Protein AF-A0A183KKN5-F1 (afdb_monomer_lite)

Radius of gyration: 19.49 Å; chains: 1; bounding box: 55×38×48 Å

pLDDT: mean 92.78, std 8.03, range [53.88, 98.62]

Structure (mmCIF, N/CA/C/O backbone):
data_AF-A0A183KKN5-F1
#
_entry.id   AF-A0A183KKN5-F1
#
loop_
_atom_site.group_PDB
_atom_site.id
_atom_site.type_symbol
_atom_site.label_atom_id
_atom_site.label_alt_id
_atom_site.label_comp_id
_atom_site.label_asym_id
_atom_site.label_entity_id
_atom_site.label_seq_id
_atom_site.pdbx_PDB_ins_code
_atom_site.Cartn_x
_atom_site.Cartn_y
_atom_site.Cartn_z
_atom_site.occupancy
_atom_site.B_iso_or_equiv
_atom_site.auth_seq_id
_atom_site.auth_comp_id
_atom_site.auth_asym_id
_atom_site.auth_atom_id
_atom_site.pdbx_PDB_model_num
ATOM 1 N N . MET A 1 1 ? -25.581 16.546 18.826 1.00 53.88 1 MET A N 1
ATOM 2 C CA . MET A 1 1 ? -24.494 15.569 18.576 1.00 53.88 1 MET A CA 1
ATOM 3 C C . MET A 1 1 ? -24.701 14.228 19.290 1.00 53.88 1 MET A C 1
ATOM 5 O O . MET A 1 1 ? -24.739 13.221 18.599 1.00 53.88 1 MET A O 1
ATOM 9 N N . ALA A 1 2 ? -24.937 14.172 20.611 1.00 63.44 2 ALA A N 1
ATOM 10 C CA . ALA A 1 2 ? -25.061 12.898 21.351 1.00 63.44 2 ALA A CA 1
ATOM 11 C C . ALA A 1 2 ? -26.149 11.918 20.838 1.00 63.44 2 ALA A C 1
ATOM 13 O O . ALA A 1 2 ? -25.914 10.713 20.786 1.00 63.44 2 ALA A O 1
ATOM 14 N N . LYS A 1 3 ? -27.318 12.414 20.394 1.00 65.69 3 LYS A N 1
ATOM 15 C CA . LYS A 1 3 ? -28.396 11.559 19.849 1.00 65.69 3 LYS A CA 1
ATOM 16 C C . LYS A 1 3 ? -28.023 10.868 18.530 1.00 65.69 3 LYS A C 1
ATOM 18 O O . LYS A 1 3 ? -28.396 9.718 18.340 1.00 65.69 3 LYS A O 1
ATOM 23 N N . VAL A 1 4 ? -27.269 11.547 17.660 1.00 72.38 4 VAL A N 1
ATOM 24 C CA . VAL A 1 4 ? -26.838 11.008 16.356 1.00 72.38 4 VAL A CA 1
ATOM 25 C C . VAL A 1 4 ? -25.755 9.946 16.546 1.00 72.38 4 VAL A C 1
ATOM 27 O O . VAL A 1 4 ? -25.843 8.866 15.975 1.00 72.38 4 VAL A O 1
ATOM 30 N N . ALA A 1 5 ? -24.774 10.203 17.417 1.00 77.31 5 ALA A N 1
ATOM 31 C CA . ALA A 1 5 ? -23.752 9.208 17.743 1.00 77.31 5 ALA A CA 1
ATOM 32 C C . ALA A 1 5 ? -24.379 7.937 18.346 1.00 77.31 5 ALA A C 1
ATOM 34 O O . ALA A 1 5 ? -24.074 6.826 17.921 1.00 77.31 5 ALA A O 1
ATOM 35 N N . SER A 1 6 ? -25.326 8.094 19.278 1.00 80.62 6 SER A N 1
ATOM 36 C CA . SER A 1 6 ? -26.040 6.963 19.879 1.00 80.62 6 SER A CA 1
ATOM 37 C C . SER A 1 6 ? -26.880 6.178 18.865 1.00 80.62 6 SER A C 1
ATOM 39 O O . SER A 1 6 ? -26.897 4.948 18.919 1.00 80.62 6 SER A O 1
ATOM 41 N N . SER A 1 7 ? -27.545 6.852 17.918 1.00 86.94 7 SER A N 1
ATOM 42 C CA . SER A 1 7 ? -28.317 6.158 16.884 1.00 86.94 7 SER A CA 1
ATOM 43 C C . SER A 1 7 ? -27.420 5.372 15.934 1.00 86.94 7 SER A C 1
ATOM 45 O O . SER A 1 7 ? -27.723 4.214 15.669 1.00 86.94 7 SER A O 1
ATOM 47 N N . VAL A 1 8 ? -26.303 5.957 15.483 1.00 89.62 8 VAL A N 1
ATOM 48 C CA . VAL A 1 8 ? -25.330 5.288 14.600 1.00 89.62 8 VAL A CA 1
ATOM 49 C C . VAL A 1 8 ? -24.747 4.049 15.278 1.00 89.62 8 VAL A C 1
ATOM 51 O O . VAL A 1 8 ? -24.756 2.970 14.697 1.00 89.62 8 VAL A O 1
ATOM 54 N N . LEU A 1 9 ? -24.332 4.164 16.543 1.00 88.69 9 LEU A N 1
ATOM 55 C CA . LEU A 1 9 ? -23.805 3.035 17.320 1.00 88.69 9 LEU A CA 1
ATOM 56 C C . LEU A 1 9 ? -24.805 1.880 17.472 1.00 88.69 9 LEU A C 1
ATOM 58 O O . LEU A 1 9 ? -24.403 0.720 17.583 1.00 88.69 9 LEU A O 1
ATOM 62 N N . ARG A 1 10 ? -26.105 2.192 17.494 1.00 87.69 10 ARG A N 1
ATOM 63 C CA . ARG A 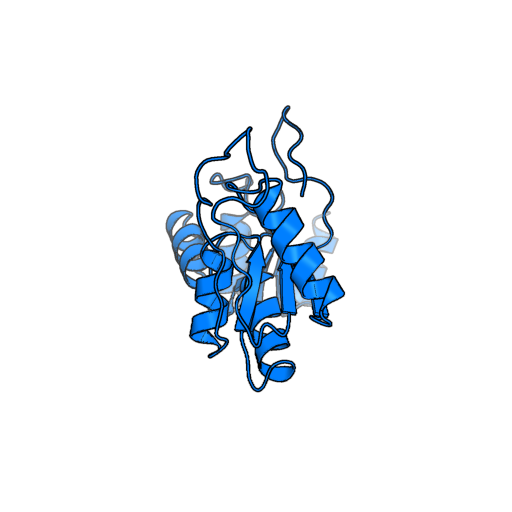1 10 ? -27.166 1.192 17.625 1.00 87.69 10 ARG A CA 1
ATOM 64 C C . ARG A 1 10 ? -27.468 0.482 16.309 1.00 87.69 10 ARG A C 1
ATOM 66 O O . ARG A 1 10 ? -27.696 -0.719 16.342 1.00 87.69 10 ARG A O 1
ATOM 73 N N . ILE A 1 11 ? -27.512 1.211 15.193 1.00 94.44 11 ILE A N 1
ATOM 74 C CA . ILE A 1 11 ? -27.959 0.668 13.897 1.00 94.44 11 ILE A CA 1
ATOM 75 C C . ILE A 1 11 ? -26.821 0.102 13.043 1.00 94.44 11 ILE A C 1
ATOM 77 O O . ILE A 1 11 ? -27.082 -0.720 12.173 1.00 94.44 11 ILE A O 1
ATOM 81 N N . CYS A 1 12 ? -25.578 0.537 13.266 1.00 95.75 12 CYS A N 1
ATOM 82 C CA . CYS A 1 12 ? -24.427 0.064 12.506 1.00 95.75 12 CYS A CA 1
ATOM 83 C C . CYS A 1 12 ? -23.707 -1.047 13.267 1.00 95.75 12 CYS A C 1
ATOM 85 O O . CYS A 1 12 ? -23.334 -0.874 14.430 1.00 95.75 12 CYS A O 1
ATOM 87 N N . ASP A 1 13 ? -23.458 -2.168 12.597 1.00 96.62 13 ASP A N 1
ATOM 88 C CA . ASP A 1 13 ? -22.655 -3.271 13.140 1.00 96.62 13 ASP A CA 1
ATOM 89 C C . ASP A 1 13 ? -21.197 -3.232 12.692 1.00 96.62 13 ASP A C 1
ATOM 91 O O . ASP A 1 13 ? -20.341 -3.846 13.327 1.00 96.62 13 ASP A O 1
ATOM 95 N N . THR A 1 14 ? -20.911 -2.473 11.636 1.00 97.69 14 THR A N 1
ATOM 96 C CA . THR A 1 14 ? -19.595 -2.394 11.009 1.00 97.69 14 THR A CA 1
ATOM 97 C C . THR A 1 14 ? -19.179 -0.937 10.856 1.00 97.69 14 THR A C 1
ATOM 99 O O . THR A 1 14 ? -19.961 -0.111 10.387 1.00 97.69 14 THR A O 1
ATOM 102 N N . PHE A 1 15 ? -17.947 -0.636 11.257 1.00 97.50 15 PHE A N 1
ATOM 103 C CA . PHE A 1 15 ? -17.343 0.688 11.218 1.00 97.50 15 PHE A CA 1
ATOM 104 C C . PHE A 1 15 ? -16.049 0.630 10.417 1.00 97.50 15 PHE A C 1
ATOM 106 O O . PHE A 1 15 ? -15.157 -0.162 10.721 1.00 97.50 15 PHE A O 1
ATOM 113 N N . LEU A 1 16 ? -15.976 1.461 9.383 1.00 97.75 16 LEU A N 1
ATOM 114 C CA . LEU A 1 16 ? -14.823 1.600 8.506 1.00 97.75 16 LEU A CA 1
ATOM 115 C C . LEU A 1 16 ? -14.249 2.986 8.772 1.00 97.75 16 LEU A C 1
ATOM 117 O O . LEU A 1 16 ? -14.923 3.987 8.530 1.00 97.75 16 LEU A O 1
ATOM 121 N N . PHE A 1 17 ? -13.041 3.035 9.315 1.00 97.62 17 PHE A N 1
ATOM 122 C CA . PHE A 1 17 ? -12.361 4.281 9.623 1.00 97.62 17 PHE A CA 1
ATOM 123 C C . PHE A 1 17 ? -11.243 4.513 8.626 1.00 97.62 17 PHE A C 1
ATOM 125 O O . PHE A 1 17 ? -10.405 3.636 8.429 1.00 97.62 17 PHE A O 1
ATOM 132 N N . ASP A 1 18 ? -11.211 5.711 8.056 1.00 96.38 18 ASP A N 1
ATOM 133 C CA . ASP A 1 18 ? -9.972 6.247 7.507 1.00 96.38 18 ASP A CA 1
ATOM 134 C C . ASP A 1 18 ? -8.900 6.348 8.613 1.00 96.38 18 ASP A C 1
ATOM 136 O O . ASP A 1 18 ? -9.202 6.278 9.807 1.00 96.38 18 ASP A O 1
ATOM 140 N N . CYS A 1 19 ? -7.638 6.464 8.223 1.00 95.50 19 CYS A N 1
ATOM 141 C CA . CYS A 1 19 ? -6.486 6.379 9.103 1.00 95.50 19 CYS A CA 1
ATOM 142 C C . CYS A 1 19 ? -5.830 7.736 9.376 1.00 95.50 19 CYS A C 1
ATOM 144 O O . CYS A 1 19 ? -5.915 8.254 10.495 1.00 95.50 19 CYS A O 1
ATOM 146 N N . ASP A 1 20 ? -5.122 8.276 8.384 1.00 91.50 20 ASP A N 1
ATOM 147 C CA . ASP A 1 20 ? -4.318 9.488 8.523 1.00 91.50 20 ASP A CA 1
ATOM 148 C C . ASP A 1 20 ? -5.243 10.713 8.593 1.00 91.50 20 ASP A C 1
ATOM 150 O O . ASP A 1 20 ? -5.982 10.999 7.665 1.00 91.50 20 ASP A O 1
ATOM 154 N N . GLY A 1 21 ? -5.223 11.438 9.712 1.00 90.44 21 GLY A N 1
ATOM 155 C CA . GLY A 1 21 ? -6.154 12.541 9.973 1.00 90.44 21 GLY A CA 1
ATOM 156 C C . GLY A 1 21 ? -7.453 12.132 10.677 1.00 90.44 21 GLY A C 1
ATOM 157 O O . GLY A 1 21 ? -8.199 13.014 11.106 1.00 90.44 21 GLY A O 1
ATOM 158 N N . VAL A 1 22 ? -7.694 10.829 10.890 1.00 94.81 22 VAL A N 1
ATOM 159 C CA . VAL A 1 22 ? -8.888 10.312 11.594 1.00 94.81 22 VAL A CA 1
ATOM 160 C C . VAL A 1 22 ? -8.540 9.493 12.839 1.00 94.81 22 VAL A C 1
ATOM 162 O O . VAL A 1 22 ? -9.002 9.815 13.934 1.00 94.81 22 VAL A O 1
ATOM 165 N N . ILE A 1 23 ? -7.693 8.469 12.713 1.00 96.69 23 ILE A N 1
ATOM 166 C CA . ILE A 1 23 ? -7.226 7.663 13.855 1.00 96.69 23 ILE A CA 1
ATOM 167 C C . ILE A 1 23 ? -5.891 8.184 14.380 1.00 96.69 23 ILE A C 1
ATOM 169 O O . ILE A 1 23 ? -5.669 8.212 15.594 1.00 96.69 23 ILE A O 1
ATOM 173 N N . TRP A 1 24 ? -4.998 8.618 13.491 1.00 94.12 24 TRP A N 1
ATOM 174 C CA . TRP A 1 24 ? -3.685 9.138 13.862 1.00 94.12 24 TRP A CA 1
ATOM 175 C C . TRP A 1 24 ? -3.216 10.244 12.925 1.00 94.12 24 TRP A C 1
ATOM 177 O O . TRP A 1 24 ? -3.619 10.324 11.772 1.00 94.12 24 TRP A O 1
ATOM 187 N N . ASN A 1 25 ? -2.265 11.033 13.411 1.00 90.81 25 ASN A N 1
ATOM 188 C CA . ASN A 1 25 ? -1.391 11.861 12.595 1.00 90.81 25 ASN A CA 1
ATOM 189 C C . ASN A 1 25 ? 0.026 11.302 12.714 1.00 90.81 25 ASN A C 1
ATOM 191 O O . ASN A 1 25 ? 0.643 11.357 13.781 1.00 90.81 25 ASN A O 1
ATOM 195 N N . SER A 1 26 ? 0.547 10.724 11.629 1.00 86.81 26 SER A N 1
ATOM 196 C CA . SER A 1 26 ? 1.820 9.992 11.641 1.00 86.81 26 SER A CA 1
ATOM 197 C C . SER A 1 26 ? 1.841 8.867 12.693 1.00 86.81 26 SER A C 1
ATOM 199 O O . SER A 1 26 ? 1.205 7.833 12.486 1.00 86.81 26 SER A O 1
ATOM 201 N N . ASN A 1 27 ? 2.556 9.042 13.809 1.00 88.56 27 ASN A N 1
ATOM 202 C CA . ASN A 1 27 ? 2.681 8.056 14.892 1.00 88.56 27 ASN A CA 1
ATOM 203 C C . ASN A 1 27 ? 2.001 8.516 16.193 1.00 88.56 27 ASN A C 1
ATOM 205 O O . ASN A 1 27 ? 2.300 7.990 17.259 1.00 88.56 27 ASN A O 1
ATOM 209 N N . VAL A 1 28 ? 1.114 9.510 16.122 1.00 93.06 28 VAL A N 1
ATOM 210 C CA . VAL A 1 28 ? 0.392 10.041 17.282 1.00 93.06 28 VAL A CA 1
ATOM 211 C C . VAL A 1 28 ? -1.098 9.824 17.073 1.00 93.06 28 VAL A C 1
ATOM 213 O O . VAL A 1 28 ? -1.644 10.231 16.050 1.00 93.06 28 VAL A O 1
ATOM 216 N N . LEU A 1 29 ? -1.758 9.179 18.033 1.00 96.69 29 LEU A N 1
ATOM 217 C CA . LEU A 1 29 ? -3.204 8.985 17.988 1.00 96.69 29 LEU A CA 1
ATOM 218 C C . LEU A 1 29 ? -3.945 10.317 18.080 1.00 96.69 29 LEU A C 1
ATOM 220 O O . LEU A 1 29 ? -3.581 11.203 18.855 1.00 96.69 29 LEU A O 1
ATOM 224 N N . ILE A 1 30 ? -5.034 10.421 17.329 1.00 95.94 30 ILE A N 1
ATOM 225 C CA . ILE A 1 30 ? -5.985 11.515 17.482 1.00 95.94 30 ILE A CA 1
ATOM 226 C C . ILE A 1 30 ? -6.719 11.346 18.821 1.00 95.94 30 ILE A C 1
ATOM 228 O O . ILE A 1 30 ? -7.047 10.215 19.205 1.00 95.94 30 ILE A O 1
ATOM 232 N N . PRO A 1 31 ? -6.983 12.442 19.562 1.00 96.75 31 PRO A N 1
ATOM 233 C CA . PRO A 1 31 ? -7.672 12.365 20.842 1.00 96.75 31 PRO A CA 1
ATOM 234 C C . PRO A 1 31 ? -8.969 11.555 20.754 1.00 96.75 31 PRO A C 1
ATOM 236 O O . PRO A 1 31 ? -9.788 11.757 19.864 1.00 96.75 31 PRO A O 1
ATOM 239 N N . SER A 1 32 ? -9.175 10.656 21.715 1.00 95.06 32 SER A N 1
ATOM 240 C CA . SER A 1 32 ? -10.328 9.741 21.799 1.00 95.06 32 SER A CA 1
ATOM 241 C C . SER A 1 32 ? -10.402 8.621 20.751 1.00 95.06 32 SER A C 1
ATOM 243 O O . SER A 1 32 ? -11.248 7.743 20.916 1.00 95.06 32 SER A O 1
ATOM 245 N N . ALA A 1 33 ? -9.526 8.570 19.738 1.00 96.62 33 ALA A N 1
ATOM 246 C CA . ALA A 1 33 ? -9.551 7.504 18.729 1.00 96.62 33 ALA A CA 1
ATOM 247 C C . ALA A 1 33 ? -9.387 6.117 19.370 1.00 96.62 33 ALA A C 1
ATOM 249 O O . ALA A 1 33 ? -10.187 5.216 19.128 1.00 96.62 33 ALA A O 1
ATOM 250 N N . GLN A 1 34 ? -8.416 5.968 20.276 1.00 97.19 34 GLN A N 1
ATOM 251 C CA . GLN A 1 34 ? -8.220 4.721 21.018 1.00 97.19 34 GLN A CA 1
ATOM 252 C C . GLN A 1 34 ? -9.458 4.339 21.836 1.00 97.19 34 GLN A C 1
ATOM 254 O O . GLN A 1 34 ? -9.952 3.222 21.707 1.00 97.19 34 GLN A O 1
ATOM 259 N N . ALA A 1 35 ? -10.001 5.268 22.629 1.00 96.75 35 ALA A N 1
ATOM 260 C CA . ALA A 1 35 ? -11.179 5.009 23.456 1.00 96.75 35 ALA A CA 1
ATOM 261 C C . ALA A 1 35 ? -12.395 4.575 22.617 1.00 96.75 35 ALA A C 1
ATOM 263 O O . ALA A 1 35 ? -13.114 3.659 23.010 1.00 96.75 35 ALA A O 1
ATOM 264 N N . LEU A 1 36 ? -12.598 5.185 21.444 1.00 95.81 36 LEU A N 1
ATOM 265 C CA . LEU A 1 36 ? -13.665 4.808 20.518 1.00 95.81 36 LEU A CA 1
ATOM 266 C C . LEU A 1 36 ? -13.472 3.389 19.967 1.00 95.81 36 LEU A C 1
ATOM 268 O O . LEU A 1 36 ? -14.417 2.603 19.965 1.00 95.81 36 LEU A O 1
ATOM 272 N N . ILE A 1 37 ? -12.262 3.050 19.518 1.00 97.62 37 ILE A N 1
ATOM 273 C CA . ILE A 1 37 ? -11.964 1.725 18.959 1.00 97.62 37 ILE A CA 1
ATOM 274 C C . ILE A 1 37 ? -12.185 0.629 20.011 1.00 97.62 37 ILE A C 1
ATOM 276 O O . ILE A 1 37 ? -12.867 -0.356 19.728 1.00 97.62 37 ILE A O 1
ATOM 280 N N . HIS A 1 38 ? -11.695 0.828 21.240 1.00 97.69 38 HIS A N 1
ATOM 281 C CA . HIS A 1 38 ? -11.952 -0.088 22.360 1.00 97.69 38 HIS A CA 1
ATOM 282 C C . HIS A 1 38 ? -13.452 -0.222 22.649 1.00 97.69 38 HIS A C 1
ATOM 284 O O . HIS A 1 38 ? -13.982 -1.330 22.676 1.00 97.69 38 HIS A O 1
ATOM 290 N N . TYR A 1 39 ? -14.171 0.900 22.742 1.00 96.06 39 TYR A N 1
ATOM 291 C CA . TYR A 1 39 ? -15.616 0.913 22.985 1.00 96.06 39 TYR A CA 1
ATOM 292 C C . TYR A 1 39 ? -16.422 0.115 21.944 1.00 96.06 39 TYR A C 1
ATOM 294 O O . TYR A 1 39 ? -17.432 -0.514 22.288 1.00 96.06 39 TYR A O 1
ATOM 302 N N . LEU A 1 40 ? -16.014 0.169 20.671 1.00 96.81 40 LEU A N 1
ATOM 303 C CA . LEU A 1 40 ? -16.643 -0.571 19.577 1.00 96.81 40 LEU A CA 1
ATOM 304 C C . LEU A 1 40 ? -16.355 -2.073 19.674 1.00 96.81 40 LEU A C 1
ATOM 306 O O . LEU A 1 40 ? -17.284 -2.875 19.537 1.00 96.81 40 LEU A O 1
ATOM 310 N N . PHE A 1 41 ? -15.112 -2.456 19.973 1.00 96.38 41 PHE A N 1
ATOM 311 C CA . PHE A 1 41 ? -14.753 -3.859 20.183 1.00 96.38 41 PHE A CA 1
ATOM 312 C C . PHE A 1 41 ? -15.465 -4.475 21.392 1.00 96.38 41 PHE A C 1
ATOM 314 O O . PHE A 1 41 ? -16.008 -5.574 21.266 1.00 96.38 41 PHE A O 1
ATOM 321 N N . ASP A 1 42 ? -15.578 -3.755 22.512 1.00 96.38 42 ASP A N 1
ATOM 322 C CA . ASP A 1 42 ? -16.313 -4.208 23.707 1.00 96.38 42 ASP A CA 1
ATOM 323 C C . ASP A 1 42 ? -17.792 -4.496 23.408 1.00 96.38 42 ASP A C 1
ATOM 325 O O . ASP A 1 42 ? -18.422 -5.370 24.008 1.00 96.38 42 ASP A O 1
ATOM 329 N N . ARG A 1 43 ? -18.359 -3.780 22.431 1.00 95.06 43 ARG A N 1
ATOM 330 C CA . ARG A 1 43 ? -19.728 -3.980 21.932 1.00 95.06 43 ARG A CA 1
ATOM 331 C C . ARG A 1 43 ? -19.828 -4.987 20.798 1.00 95.06 43 ARG A C 1
ATOM 333 O O . ARG A 1 43 ? -20.896 -5.103 20.199 1.00 95.06 43 ARG A O 1
ATOM 340 N N . LYS A 1 44 ? -18.749 -5.721 20.518 1.00 95.62 44 LYS A N 1
ATOM 341 C CA . LYS A 1 44 ? -18.671 -6.738 19.463 1.00 95.62 44 LYS A CA 1
ATOM 342 C C . LYS A 1 44 ? -19.018 -6.175 18.081 1.00 95.62 44 LYS A C 1
ATOM 344 O O . LYS A 1 44 ? -19.583 -6.881 17.250 1.00 95.62 44 LYS A O 1
ATOM 349 N N . LYS A 1 45 ? -18.704 -4.898 17.843 1.00 97.06 45 LYS A N 1
ATOM 350 C CA . LYS A 1 45 ? -18.824 -4.282 16.519 1.00 97.06 45 LYS A CA 1
ATOM 351 C C . LYS A 1 45 ? -17.645 -4.710 15.648 1.00 97.06 45 LYS A C 1
ATOM 353 O O . LYS A 1 45 ? -16.541 -4.934 16.144 1.00 97.06 45 LYS A O 1
ATOM 358 N N . ASN A 1 46 ? -17.876 -4.803 14.343 1.00 97.75 46 ASN A N 1
ATOM 359 C CA . ASN A 1 46 ? -16.814 -5.020 13.371 1.00 97.75 46 ASN A CA 1
ATOM 360 C C . ASN A 1 46 ? -16.124 -3.685 13.094 1.00 97.75 46 ASN A C 1
ATOM 362 O O . ASN A 1 46 ? -16.786 -2.697 12.778 1.00 97.75 46 ASN A O 1
ATOM 366 N N . VAL A 1 47 ? -14.801 -3.650 13.208 1.00 98.19 47 VAL A N 1
ATOM 367 C CA . VAL A 1 47 ? -14.009 -2.430 13.028 1.00 98.19 47 VAL A CA 1
ATOM 368 C C . VAL A 1 47 ? -12.925 -2.692 11.997 1.00 98.19 47 VAL A C 1
ATOM 370 O O . VAL A 1 47 ? -12.168 -3.656 12.131 1.00 98.19 47 VAL A O 1
ATOM 373 N N . PHE A 1 48 ? -12.849 -1.826 10.992 1.00 98.44 48 PHE A N 1
ATOM 374 C CA . PHE A 1 48 ? -11.835 -1.852 9.948 1.00 98.44 48 PHE A CA 1
ATOM 375 C C . PHE A 1 48 ? -11.139 -0.498 9.864 1.00 98.44 48 PHE A C 1
ATOM 377 O O . PHE A 1 48 ? -11.792 0.544 9.920 1.00 98.44 48 PHE A O 1
ATOM 384 N N . LEU A 1 49 ? -9.821 -0.528 9.721 1.00 98.44 49 LEU A N 1
ATOM 385 C CA . LEU A 1 49 ? -8.978 0.622 9.443 1.00 98.44 49 LEU A CA 1
ATOM 386 C C . LEU A 1 49 ? -8.585 0.564 7.969 1.00 98.44 49 LEU A C 1
ATOM 388 O O . LEU A 1 49 ? -7.954 -0.400 7.527 1.00 98.44 49 LEU A O 1
ATOM 392 N N . ILE A 1 50 ? -8.999 1.577 7.221 1.00 97.94 50 ILE A N 1
ATOM 393 C CA . ILE A 1 50 ? -8.829 1.683 5.778 1.00 97.94 50 ILE A CA 1
ATOM 394 C C . ILE A 1 50 ? -7.863 2.822 5.489 1.00 97.94 50 ILE A C 1
ATOM 396 O O . ILE A 1 50 ? -7.974 3.892 6.082 1.00 97.94 50 ILE A O 1
ATOM 400 N N . THR A 1 51 ? -6.887 2.596 4.614 1.00 95.88 51 THR A N 1
ATOM 401 C CA . THR A 1 51 ? -5.884 3.613 4.284 1.00 95.88 51 THR A CA 1
ATOM 402 C C . THR A 1 51 ? -5.446 3.543 2.831 1.00 95.88 51 THR A C 1
ATOM 404 O O . THR A 1 51 ? -5.146 2.465 2.307 1.00 95.88 51 THR A O 1
ATOM 407 N N . ASN A 1 52 ? -5.346 4.721 2.212 1.00 95.00 52 ASN A N 1
ATOM 408 C CA . ASN A 1 52 ? -4.783 4.900 0.876 1.00 95.00 52 ASN A CA 1
ATOM 409 C C . ASN A 1 52 ? -3.253 4.814 0.846 1.00 95.00 52 ASN A C 1
ATOM 411 O O . ASN A 1 52 ? -2.651 4.687 -0.220 1.00 95.00 52 ASN A O 1
ATOM 415 N N . ASN A 1 53 ? -2.608 4.823 2.010 1.00 92.69 53 ASN A N 1
ATOM 416 C CA . ASN A 1 53 ? -1.164 4.790 2.119 1.00 92.69 53 ASN A CA 1
ATOM 417 C C . ASN A 1 53 ? -0.633 3.365 1.884 1.00 92.69 53 ASN A C 1
ATOM 419 O O . ASN A 1 53 ? -0.815 2.455 2.692 1.00 92.69 53 ASN A O 1
ATOM 423 N N . SER A 1 54 ? 0.060 3.178 0.762 1.00 95.25 54 SER A N 1
ATOM 424 C CA . SER A 1 54 ? 0.609 1.885 0.346 1.00 95.25 54 SER A CA 1
ATOM 425 C C . SER A 1 54 ? 2.030 1.624 0.855 1.00 95.25 54 SER A C 1
ATOM 427 O O . SER A 1 54 ? 2.668 0.666 0.424 1.00 95.25 54 SER A O 1
ATOM 429 N N . ARG A 1 55 ? 2.566 2.471 1.746 1.00 95.12 55 ARG A N 1
ATOM 430 C CA . ARG A 1 55 ? 3.970 2.369 2.176 1.00 95.12 55 ARG A CA 1
ATOM 431 C C . ARG A 1 55 ? 4.251 1.152 3.048 1.00 95.12 55 ARG A C 1
ATOM 433 O O . ARG A 1 55 ? 5.374 0.661 3.062 1.00 95.12 55 ARG A O 1
ATOM 440 N N . ARG A 1 56 ? 3.242 0.700 3.792 1.00 97.06 56 ARG A N 1
ATOM 441 C CA . ARG A 1 56 ? 3.327 -0.405 4.750 1.00 97.06 56 ARG A CA 1
ATOM 442 C C . ARG A 1 56 ? 2.435 -1.563 4.315 1.00 97.06 56 ARG A C 1
ATOM 444 O O . ARG A 1 56 ? 1.336 -1.360 3.800 1.00 97.06 56 ARG A O 1
ATOM 451 N N . SER A 1 57 ? 2.909 -2.767 4.585 1.00 98.31 57 SER A N 1
ATOM 452 C CA . SER A 1 57 ? 2.122 -3.997 4.560 1.00 98.31 57 SER A CA 1
ATOM 453 C C . SER A 1 57 ? 1.064 -4.006 5.671 1.00 98.31 57 SER A C 1
ATOM 455 O O . SER A 1 57 ? 1.133 -3.257 6.651 1.00 98.31 57 SER A O 1
ATOM 457 N N . VAL A 1 58 ? 0.092 -4.904 5.551 1.00 98.44 58 VAL A N 1
ATOM 458 C CA . VAL A 1 58 ? -0.918 -5.218 6.565 1.00 98.44 58 VAL A CA 1
ATOM 459 C C . VAL A 1 58 ? -0.249 -5.553 7.896 1.00 98.44 58 VAL A C 1
ATOM 461 O O . VAL A 1 58 ? -0.632 -5.003 8.928 1.00 98.44 58 VAL A O 1
ATOM 464 N N . LYS A 1 59 ? 0.798 -6.386 7.884 1.00 98.38 59 LYS A N 1
ATOM 465 C CA . LYS A 1 59 ? 1.546 -6.773 9.093 1.00 98.38 59 LYS A CA 1
ATOM 466 C C . LYS A 1 59 ? 2.211 -5.582 9.776 1.00 98.38 59 LYS A C 1
ATOM 468 O O . LYS A 1 59 ? 2.145 -5.448 10.998 1.00 98.38 59 LYS A O 1
ATOM 473 N N . GLU A 1 60 ? 2.808 -4.683 9.001 1.00 98.25 60 GLU A N 1
ATOM 474 C CA . GLU A 1 60 ? 3.407 -3.456 9.532 1.00 98.25 60 GLU A CA 1
ATOM 475 C C . GLU A 1 60 ? 2.349 -2.498 10.099 1.00 98.25 60 GLU A C 1
ATOM 477 O O . GLU A 1 60 ? 2.581 -1.878 11.138 1.00 98.25 60 GLU A O 1
ATOM 482 N N . TYR A 1 61 ? 1.168 -2.404 9.477 1.00 98.19 61 TYR A N 1
ATOM 483 C CA . TYR A 1 61 ? 0.046 -1.643 10.033 1.00 98.19 61 TYR A CA 1
ATOM 484 C C . TYR A 1 61 ? -0.489 -2.245 11.330 1.00 98.19 61 TYR A C 1
ATOM 486 O O . TYR A 1 61 ? -0.741 -1.494 12.272 1.00 98.19 61 TYR A O 1
ATOM 494 N N . VAL A 1 62 ? -0.615 -3.571 11.422 1.00 98.31 62 VAL A N 1
ATOM 495 C CA . VAL A 1 62 ? -0.987 -4.255 12.671 1.00 98.31 62 VAL A CA 1
ATOM 496 C C . VAL A 1 62 ? 0.033 -3.951 13.766 1.00 98.31 62 VAL A C 1
ATOM 498 O O . VAL A 1 62 ? -0.352 -3.535 14.856 1.00 98.31 62 VAL A O 1
ATOM 501 N N . SER A 1 63 ? 1.330 -4.076 13.466 1.00 98.12 63 SER A N 1
ATOM 502 C CA . SER A 1 63 ? 2.407 -3.749 14.409 1.00 98.12 63 SER A CA 1
ATOM 503 C C . SER A 1 63 ? 2.326 -2.295 14.888 1.00 98.12 63 SER A C 1
ATOM 505 O O . SER A 1 63 ? 2.328 -2.037 16.093 1.00 98.12 63 SER A O 1
ATOM 507 N N . LYS A 1 64 ? 2.141 -1.341 13.962 1.00 97.12 64 LYS A N 1
ATOM 508 C CA . LYS A 1 64 ? 1.929 0.076 14.290 1.00 97.12 64 LYS A CA 1
ATOM 509 C C . LYS A 1 64 ? 0.726 0.267 15.214 1.00 97.12 64 LYS A C 1
ATOM 511 O O . LYS A 1 64 ? 0.844 0.933 16.237 1.00 97.12 64 LYS A O 1
ATOM 516 N N . CYS A 1 65 ? -0.428 -0.282 14.853 1.00 97.81 65 CYS A N 1
ATOM 517 C CA . CYS A 1 65 ? -1.663 -0.091 15.608 1.00 97.81 65 CYS A CA 1
ATOM 518 C C . CYS A 1 65 ? -1.563 -0.686 17.017 1.00 97.81 65 CYS A C 1
ATOM 520 O O . CYS A 1 65 ? -1.942 -0.024 17.982 1.00 97.81 65 CYS A O 1
ATOM 522 N N . ASN A 1 66 ? -0.973 -1.876 17.148 1.00 97.62 66 ASN A N 1
ATOM 523 C CA . ASN A 1 66 ? -0.724 -2.504 18.444 1.00 97.62 66 ASN A CA 1
ATOM 524 C C . ASN A 1 66 ? 0.254 -1.679 19.292 1.00 97.62 66 ASN A C 1
ATOM 526 O O . ASN A 1 66 ? 0.011 -1.484 20.480 1.00 97.62 66 ASN A O 1
ATOM 530 N N . GLY A 1 67 ? 1.307 -1.122 18.682 1.00 97.19 67 GLY A N 1
ATOM 531 C CA . GLY A 1 67 ? 2.222 -0.186 19.344 1.00 97.19 67 GLY A CA 1
ATOM 532 C C . GLY A 1 67 ? 1.546 1.108 19.818 1.00 97.19 67 GLY A C 1
ATOM 533 O O . GLY A 1 67 ? 1.971 1.698 20.805 1.00 97.19 67 GLY A O 1
ATOM 534 N N . LEU A 1 68 ? 0.455 1.516 19.163 1.00 96.69 68 LEU A N 1
ATOM 535 C CA . LEU A 1 68 ? -0.410 2.627 19.577 1.00 96.69 68 LEU A CA 1
ATOM 536 C C . LEU A 1 68 ? -1.519 2.195 20.558 1.00 96.69 68 LEU A C 1
ATOM 538 O O . LEU A 1 68 ? -2.361 3.007 20.932 1.00 96.69 68 LEU A O 1
ATOM 542 N N . GLY A 1 69 ? -1.553 0.930 20.985 1.00 96.81 69 GLY A N 1
ATOM 543 C CA . GLY A 1 69 ? -2.552 0.412 21.920 1.00 96.81 69 GLY A CA 1
ATOM 544 C C . GLY A 1 69 ? -3.947 0.205 21.317 1.00 96.81 69 GLY A C 1
ATOM 545 O O . GLY A 1 69 ? -4.937 0.204 22.059 1.00 96.81 69 GLY A O 1
ATOM 546 N N . LEU A 1 70 ? -4.046 0.048 19.992 1.00 97.75 70 LEU A N 1
ATOM 547 C CA . LEU A 1 70 ? -5.264 -0.357 19.288 1.00 97.75 70 LEU A CA 1
ATOM 548 C C . LEU A 1 70 ? -5.263 -1.887 19.112 1.00 97.75 70 LEU A C 1
ATOM 550 O O . LEU A 1 70 ? -4.332 -2.401 18.499 1.00 97.75 70 LEU A O 1
ATOM 554 N N . PRO A 1 71 ? -6.278 -2.625 19.598 1.00 95.88 71 PRO A N 1
ATOM 555 C CA . PRO A 1 71 ? -6.278 -4.090 19.606 1.00 95.88 71 PRO A CA 1
ATOM 556 C C . PRO A 1 71 ? -6.745 -4.661 18.256 1.00 95.88 71 PRO A C 1
ATOM 558 O O . PRO A 1 71 ? -7.788 -5.307 18.159 1.00 95.88 71 PRO A O 1
ATOM 561 N N . VAL A 1 72 ? -5.997 -4.380 17.190 1.00 96.81 72 VAL A N 1
ATOM 562 C CA . VAL A 1 72 ? -6.339 -4.803 15.825 1.00 96.81 72 VAL A CA 1
ATOM 563 C C . VAL A 1 72 ? -5.516 -6.013 15.386 1.00 96.81 72 VAL A C 1
ATOM 565 O O . VAL A 1 72 ? -4.404 -6.259 15.844 1.00 96.81 72 VAL A O 1
ATOM 568 N N . SER A 1 73 ? -6.070 -6.773 14.451 1.00 97.94 73 SER A N 1
ATOM 569 C CA . SER A 1 73 ? -5.412 -7.899 13.780 1.00 97.94 73 SER A CA 1
ATOM 570 C C . SER A 1 73 ? -5.429 -7.687 12.267 1.00 97.94 73 SER A C 1
ATOM 572 O O . SER A 1 73 ? -6.061 -6.745 11.791 1.00 97.94 73 SER A O 1
ATOM 574 N N . GLU A 1 74 ? -4.775 -8.557 11.493 1.00 97.88 74 GLU A N 1
ATOM 575 C CA . GLU A 1 74 ? -4.694 -8.412 10.027 1.00 97.88 74 GLU A CA 1
ATOM 576 C C . GLU A 1 74 ? -6.074 -8.261 9.370 1.00 97.88 74 GLU A C 1
ATOM 578 O O . GLU A 1 74 ? -6.247 -7.435 8.480 1.00 97.88 74 GLU A O 1
ATOM 583 N N . ARG A 1 75 ? -7.095 -8.968 9.881 1.00 97.38 75 ARG A N 1
ATOM 584 C CA . ARG A 1 75 ? -8.481 -8.877 9.382 1.00 97.38 75 ARG A CA 1
ATOM 585 C C . ARG A 1 75 ? -9.091 -7.478 9.498 1.00 97.38 75 ARG A C 1
ATOM 587 O O . ARG A 1 75 ? -10.094 -7.206 8.857 1.00 97.38 75 ARG A O 1
ATOM 594 N N . ASN A 1 76 ? -8.557 -6.637 10.380 1.00 98.38 76 ASN A N 1
ATOM 595 C CA . ASN A 1 76 ? -9.065 -5.296 10.635 1.00 98.38 76 ASN A CA 1
ATOM 596 C C . ASN A 1 76 ? -8.413 -4.253 9.721 1.00 98.38 76 ASN A C 1
ATOM 598 O O . ASN A 1 76 ? -8.835 -3.106 9.765 1.00 98.38 76 ASN A O 1
ATOM 602 N N . ILE A 1 77 ? -7.390 -4.599 8.936 1.00 98.38 77 ILE A N 1
ATOM 603 C CA . ILE A 1 77 ? -6.652 -3.640 8.110 1.00 98.38 77 ILE A CA 1
ATOM 604 C C . ILE A 1 77 ? -7.009 -3.831 6.638 1.00 98.38 77 ILE A C 1
ATOM 606 O O . ILE A 1 77 ? -6.934 -4.935 6.105 1.00 98.38 77 ILE A O 1
ATOM 610 N N . ILE A 1 78 ? -7.336 -2.729 5.968 1.00 97.81 78 ILE A N 1
ATOM 611 C CA . ILE A 1 78 ? -7.500 -2.663 4.516 1.00 97.81 78 ILE A CA 1
ATOM 612 C C . ILE A 1 78 ? -6.594 -1.540 4.007 1.00 97.81 78 ILE A C 1
ATOM 614 O O . ILE A 1 78 ? -6.939 -0.364 4.083 1.00 97.81 78 ILE A O 1
ATOM 618 N N . CYS A 1 79 ? -5.413 -1.888 3.500 1.00 97.06 79 CYS A N 1
ATOM 619 C CA . CYS A 1 79 ? -4.510 -0.928 2.868 1.00 97.06 79 CYS A CA 1
ATOM 620 C C . CYS A 1 79 ? -4.472 -1.125 1.350 1.00 97.06 79 CYS A C 1
ATOM 622 O O . CYS A 1 79 ? -4.637 -2.239 0.842 1.00 97.06 79 CYS A O 1
ATOM 624 N N . THR A 1 80 ? -4.207 -0.049 0.614 1.00 97.62 80 THR A N 1
ATOM 625 C CA . THR A 1 80 ? -4.140 -0.079 -0.855 1.00 97.62 80 THR A CA 1
ATOM 626 C C . THR A 1 80 ? -3.038 -0.983 -1.403 1.00 97.62 80 THR A C 1
ATOM 628 O O . THR A 1 80 ? -3.205 -1.532 -2.487 1.00 97.62 80 THR A O 1
ATOM 631 N N . ALA A 1 81 ? -1.961 -1.233 -0.646 1.00 98.06 81 ALA A N 1
ATOM 632 C CA . ALA A 1 81 ? -0.951 -2.235 -1.002 1.00 98.06 81 ALA A CA 1
ATOM 633 C C . ALA A 1 81 ? -1.560 -3.649 -1.124 1.00 98.06 81 ALA A C 1
ATOM 635 O O . ALA A 1 81 ? -1.376 -4.317 -2.142 1.00 98.06 81 ALA A O 1
ATOM 636 N N . ARG A 1 82 ? -2.355 -4.078 -0.131 1.00 97.88 82 ARG A N 1
ATOM 637 C CA . ARG A 1 82 ? -3.074 -5.366 -0.149 1.00 97.88 82 ARG A CA 1
ATOM 638 C C . ARG A 1 82 ? -4.146 -5.395 -1.234 1.00 97.88 82 ARG A C 1
ATOM 640 O O . ARG A 1 82 ? -4.285 -6.406 -1.916 1.00 97.88 82 ARG A O 1
ATOM 647 N N . VAL A 1 83 ? -4.893 -4.302 -1.408 1.00 97.94 83 VAL A N 1
ATOM 648 C CA . VAL A 1 83 ? -5.929 -4.207 -2.454 1.00 97.94 83 VAL A CA 1
ATOM 649 C C . VAL A 1 83 ? -5.309 -4.369 -3.844 1.00 97.94 83 VAL A C 1
ATOM 651 O O . VAL A 1 83 ? -5.786 -5.192 -4.626 1.00 97.94 83 VAL A O 1
ATOM 654 N N . ALA A 1 84 ? -4.215 -3.656 -4.130 1.00 98.12 84 ALA A N 1
ATOM 655 C CA . ALA A 1 84 ? -3.493 -3.766 -5.393 1.00 98.12 84 ALA A CA 1
ATOM 656 C C . ALA A 1 84 ? -2.948 -5.183 -5.616 1.00 98.12 84 ALA A C 1
ATOM 658 O O . ALA A 1 84 ? -3.087 -5.721 -6.711 1.00 98.12 84 ALA A O 1
ATOM 659 N N . ALA A 1 85 ? -2.390 -5.818 -4.582 1.00 98.00 85 ALA A N 1
ATOM 660 C CA . ALA A 1 85 ? -1.879 -7.180 -4.684 1.00 98.00 85 ALA A CA 1
ATOM 661 C C . ALA A 1 85 ? -2.976 -8.211 -4.998 1.00 98.00 85 ALA A C 1
ATOM 663 O O . ALA A 1 85 ? -2.823 -9.008 -5.926 1.00 98.00 85 ALA A O 1
ATOM 664 N N . CYS A 1 86 ? -4.112 -8.151 -4.292 1.00 97.06 86 CYS A N 1
ATOM 665 C CA . CYS A 1 86 ? -5.269 -9.006 -4.564 1.00 97.06 86 CYS A CA 1
ATOM 666 C C . CYS A 1 86 ? -5.790 -8.825 -5.995 1.00 97.06 86 CYS A C 1
ATOM 668 O O . CYS A 1 86 ? -6.069 -9.812 -6.672 1.00 97.06 86 CYS A O 1
ATOM 670 N N . PHE A 1 87 ? -5.890 -7.576 -6.458 1.00 97.88 87 PHE A N 1
ATOM 671 C CA . PHE A 1 87 ? -6.343 -7.258 -7.809 1.00 97.88 87 PHE A CA 1
ATOM 672 C C . PHE A 1 87 ? -5.366 -7.765 -8.879 1.00 97.88 87 PHE A C 1
ATOM 674 O O . PHE A 1 87 ? -5.774 -8.414 -9.840 1.00 97.88 87 PHE A O 1
ATOM 681 N N . LEU A 1 88 ? -4.065 -7.510 -8.714 1.00 97.94 88 LEU A N 1
ATOM 682 C CA . LEU A 1 88 ? -3.051 -7.892 -9.698 1.00 97.94 88 LEU A CA 1
ATOM 683 C C . LEU A 1 88 ? -2.874 -9.403 -9.799 1.00 97.94 88 LEU A C 1
ATOM 685 O O . LEU A 1 88 ? -2.680 -9.898 -10.904 1.00 97.94 88 LEU A O 1
ATOM 689 N N . ARG A 1 89 ? -3.035 -10.142 -8.697 1.00 96.81 89 ARG A N 1
ATOM 690 C CA . ARG A 1 89 ? -3.063 -11.612 -8.709 1.00 96.81 89 ARG A CA 1
ATOM 691 C C . ARG A 1 89 ? -4.122 -12.168 -9.667 1.00 96.81 89 ARG A C 1
ATOM 693 O O . ARG A 1 89 ? -3.904 -13.198 -10.291 1.00 96.81 89 ARG A O 1
ATOM 700 N N . GLU A 1 90 ? -5.268 -11.503 -9.790 1.00 95.69 90 GLU A N 1
ATOM 701 C CA . GLU A 1 90 ? -6.344 -11.928 -10.697 1.00 95.69 90 GLU A CA 1
ATOM 702 C C . GLU A 1 90 ? -6.119 -11.478 -12.146 1.00 95.69 90 GLU A C 1
ATOM 704 O O . GLU A 1 90 ? -6.684 -12.062 -13.071 1.00 95.69 90 GLU A O 1
ATOM 709 N N . LYS A 1 91 ? -5.315 -10.429 -12.362 1.00 94.50 91 LYS A N 1
ATOM 710 C CA . LYS A 1 91 ? -5.054 -9.851 -13.690 1.00 94.50 91 LYS A CA 1
ATOM 711 C C . LYS A 1 91 ? -3.789 -10.371 -14.355 1.00 94.50 91 LYS A C 1
ATOM 713 O O . LYS A 1 91 ? -3.717 -10.371 -15.581 1.00 94.50 91 LYS A O 1
ATOM 718 N N . ILE A 1 92 ? -2.804 -10.788 -13.570 1.00 91.94 92 ILE A N 1
ATOM 719 C CA . ILE A 1 92 ? -1.477 -11.172 -14.041 1.00 91.94 92 ILE A CA 1
ATOM 720 C C . ILE A 1 92 ? -1.244 -12.620 -13.633 1.00 91.94 92 ILE A C 1
ATOM 722 O O . ILE A 1 92 ? -0.848 -12.912 -12.510 1.00 91.94 92 ILE A O 1
ATOM 726 N N . SER A 1 93 ? -1.524 -13.531 -14.563 1.00 84.56 93 SER A N 1
ATOM 727 C CA . SER A 1 93 ? -1.312 -14.970 -14.381 1.00 84.56 93 SER A CA 1
ATOM 728 C C . SER A 1 93 ? 0.126 -15.412 -14.668 1.00 84.56 93 SER A C 1
ATOM 730 O O . SER A 1 93 ? 0.529 -16.485 -14.233 1.00 84.56 93 SER A O 1
ATOM 732 N N . ASP A 1 94 ? 0.874 -14.615 -15.435 1.00 89.62 94 ASP A N 1
ATOM 733 C CA . ASP A 1 94 ? 2.281 -14.830 -15.775 1.00 89.62 94 ASP A CA 1
ATOM 734 C C . ASP A 1 94 ? 2.968 -13.481 -16.046 1.00 89.62 94 ASP A C 1
ATOM 736 O O . ASP A 1 94 ? 2.356 -12.568 -16.609 1.00 89.62 94 ASP A O 1
ATOM 740 N N . GLY A 1 95 ? 4.242 -13.375 -15.671 1.00 94.69 95 GLY A N 1
ATOM 741 C CA . GLY A 1 95 ? 5.072 -12.178 -15.795 1.00 94.69 95 GLY A CA 1
ATOM 742 C C . GLY A 1 95 ? 5.245 -11.376 -14.505 1.00 94.69 95 GLY A C 1
ATOM 743 O O . GLY A 1 95 ? 4.809 -11.771 -13.426 1.00 94.69 95 GLY A O 1
ATOM 744 N N . GLU A 1 96 ? 5.939 -10.244 -14.625 1.00 97.00 96 GLU A N 1
ATOM 745 C CA . GLU A 1 96 ? 6.342 -9.418 -13.482 1.00 97.00 96 GLU A CA 1
ATOM 746 C C . GLU A 1 96 ? 5.605 -8.072 -13.435 1.00 97.00 96 GLU A C 1
ATOM 748 O O . GLU A 1 96 ? 5.240 -7.489 -14.463 1.00 97.00 96 GLU A O 1
ATOM 753 N N . VAL A 1 97 ? 5.445 -7.545 -12.220 1.00 98.50 97 VAL A N 1
ATOM 754 C CA . VAL A 1 97 ? 5.001 -6.172 -11.953 1.00 98.50 97 VAL A CA 1
ATOM 755 C C . VAL A 1 97 ? 6.213 -5.297 -11.650 1.00 98.50 97 VAL A C 1
ATOM 757 O O . VAL A 1 97 ? 6.949 -5.543 -10.693 1.00 98.50 97 VAL A O 1
ATOM 760 N N . TYR A 1 98 ? 6.408 -4.238 -12.432 1.00 98.44 98 TYR A N 1
ATOM 761 C CA . TYR A 1 98 ? 7.349 -3.185 -12.076 1.00 98.44 98 TYR A CA 1
ATOM 762 C C . TYR A 1 98 ? 6.697 -2.234 -11.072 1.00 98.44 98 TYR A C 1
ATOM 764 O O . TYR A 1 98 ? 5.660 -1.638 -11.357 1.00 98.44 98 TYR A O 1
ATOM 772 N N . VAL A 1 99 ? 7.295 -2.090 -9.895 1.00 98.44 99 VAL A N 1
ATOM 773 C CA . VAL A 1 99 ? 6.760 -1.272 -8.807 1.00 98.44 99 VAL A CA 1
ATOM 774 C C . VAL A 1 99 ? 7.587 -0.003 -8.661 1.00 98.44 99 VAL A C 1
ATOM 776 O O . VAL A 1 99 ? 8.800 -0.051 -8.447 1.00 98.44 99 VAL A O 1
ATOM 779 N N . VAL A 1 100 ? 6.905 1.135 -8.731 1.00 97.69 100 VAL A N 1
ATOM 780 C CA . VAL A 1 100 ? 7.402 2.423 -8.243 1.00 97.69 100 VAL A CA 1
ATOM 781 C C . VAL A 1 100 ? 6.707 2.653 -6.909 1.00 97.69 100 VAL A C 1
ATOM 783 O O . VAL A 1 100 ? 5.517 2.954 -6.873 1.00 97.69 100 VAL A O 1
ATOM 786 N N . GLY A 1 101 ? 7.409 2.394 -5.809 1.00 96.81 101 GLY A N 1
ATOM 787 C CA . GLY A 1 101 ? 6.796 2.381 -4.488 1.00 96.81 101 GLY A CA 1
ATOM 788 C C . GLY A 1 101 ? 7.721 1.908 -3.370 1.00 96.81 101 GLY A C 1
ATOM 789 O O . GLY A 1 101 ? 8.911 1.667 -3.574 1.00 96.81 101 GLY A O 1
ATOM 790 N N . GLU A 1 102 ? 7.138 1.742 -2.186 1.00 97.25 102 GLU A N 1
ATOM 791 C CA . GLU A 1 102 ? 7.804 1.252 -0.971 1.00 97.25 102 GLU A CA 1
ATOM 792 C C . GLU A 1 102 ? 7.626 -0.260 -0.734 1.00 97.25 102 GLU A C 1
ATOM 794 O O . GLU A 1 102 ? 6.766 -0.923 -1.323 1.00 97.25 102 GLU A O 1
ATOM 799 N N . SER A 1 103 ? 8.421 -0.806 0.194 1.00 97.81 103 SER A N 1
ATOM 800 C CA . SER A 1 103 ? 8.480 -2.240 0.525 1.00 97.81 103 SER A CA 1
ATOM 801 C C . SER A 1 103 ? 7.146 -2.866 0.931 1.00 97.81 103 SER A C 1
ATOM 803 O O . SER A 1 103 ? 6.951 -4.062 0.696 1.00 97.81 103 SER A O 1
ATOM 805 N N . GLY A 1 104 ? 6.216 -2.085 1.493 1.00 98.25 104 GLY A N 1
ATOM 806 C CA . GLY A 1 104 ? 4.870 -2.552 1.817 1.00 98.25 104 GLY A CA 1
ATOM 807 C C . GLY A 1 104 ? 4.149 -3.140 0.603 1.00 98.25 104 GLY A C 1
ATOM 808 O O . GLY A 1 104 ? 3.579 -4.220 0.702 1.00 98.25 104 GLY A O 1
ATOM 809 N N . ILE A 1 105 ? 4.263 -2.502 -0.568 1.00 98.50 105 ILE A N 1
ATOM 810 C CA . ILE A 1 105 ? 3.654 -2.990 -1.816 1.00 98.50 105 ILE A CA 1
ATOM 811 C C . ILE A 1 105 ? 4.243 -4.345 -2.217 1.00 98.50 105 ILE A C 1
ATOM 813 O O . ILE A 1 105 ? 3.502 -5.289 -2.481 1.00 98.50 105 ILE A O 1
ATOM 817 N N . SER A 1 106 ? 5.574 -4.455 -2.238 1.00 98.38 106 SER A N 1
ATOM 818 C CA . SER A 1 106 ? 6.253 -5.699 -2.625 1.00 98.38 106 SER A CA 1
ATOM 819 C C . SER A 1 106 ? 5.950 -6.844 -1.662 1.00 98.38 106 SER A C 1
ATOM 821 O O . SER A 1 106 ? 5.719 -7.966 -2.104 1.00 98.38 106 SER A O 1
ATOM 823 N N . THR A 1 107 ? 5.869 -6.560 -0.359 1.00 98.56 107 THR A N 1
ATOM 824 C CA . THR A 1 107 ? 5.474 -7.548 0.656 1.00 98.56 107 THR A CA 1
ATOM 825 C C . THR A 1 107 ? 4.099 -8.133 0.339 1.00 98.56 107 THR A C 1
ATOM 827 O O . THR A 1 107 ? 3.959 -9.350 0.258 1.00 98.56 107 THR A O 1
ATOM 830 N N . GLU A 1 108 ? 3.105 -7.282 0.071 1.00 98.62 108 GLU A N 1
ATOM 831 C CA . GLU A 1 108 ? 1.739 -7.726 -0.234 1.00 98.62 108 GLU A CA 1
ATOM 832 C C . GLU A 1 108 ? 1.627 -8.473 -1.570 1.00 98.62 108 GLU A C 1
ATOM 834 O O . GLU A 1 108 ? 0.900 -9.467 -1.673 1.00 98.62 108 GLU A O 1
ATOM 839 N N . LEU A 1 109 ? 2.369 -8.028 -2.590 1.00 98.44 109 LEU A N 1
ATOM 840 C CA . LEU A 1 109 ? 2.454 -8.714 -3.881 1.00 98.44 109 LEU A CA 1
ATOM 841 C C . LEU A 1 109 ? 3.059 -10.112 -3.724 1.00 98.44 109 LEU A C 1
ATOM 843 O O . LEU A 1 109 ? 2.475 -11.080 -4.207 1.00 98.44 109 LEU A O 1
ATOM 847 N N . ASN A 1 110 ? 4.170 -10.233 -2.993 1.00 97.88 110 ASN A N 1
ATOM 848 C CA . ASN A 1 110 ? 4.832 -11.511 -2.734 1.00 97.88 110 ASN A CA 1
ATOM 849 C C . ASN A 1 110 ? 3.921 -12.472 -1.956 1.00 97.88 110 ASN A C 1
ATOM 851 O O . ASN A 1 110 ? 3.809 -13.638 -2.327 1.00 97.88 110 ASN A O 1
ATOM 855 N N . GLU A 1 111 ? 3.222 -11.987 -0.923 1.00 97.19 111 GLU A N 1
ATOM 856 C CA . GLU A 1 111 ? 2.237 -12.786 -0.175 1.00 97.19 111 GLU A CA 1
ATOM 857 C C . GLU A 1 111 ? 1.067 -13.258 -1.051 1.00 97.19 111 GLU A C 1
ATOM 859 O O . GLU A 1 111 ? 0.492 -14.317 -0.803 1.00 97.19 111 GLU A O 1
ATOM 864 N N . SER A 1 112 ? 0.738 -12.500 -2.100 1.00 96.25 112 SER A N 1
ATOM 865 C CA . SER A 1 112 ? -0.304 -12.844 -3.073 1.00 96.25 112 SER A CA 1
ATOM 866 C C . SER A 1 112 ? 0.203 -13.701 -4.241 1.00 96.25 112 SER A C 1
ATOM 868 O O . SER A 1 112 ? -0.590 -14.045 -5.117 1.00 96.25 112 SER A O 1
ATOM 870 N N . GLY A 1 113 ? 1.495 -14.052 -4.264 1.00 96.31 113 GLY A N 1
ATOM 871 C CA . GLY A 1 113 ? 2.119 -14.833 -5.335 1.00 96.31 113 GLY A CA 1
ATOM 872 C C . GLY A 1 113 ? 2.414 -14.042 -6.615 1.00 96.31 113 GLY A C 1
ATOM 873 O O . GLY A 1 113 ? 2.577 -14.646 -7.670 1.00 96.31 113 GLY A O 1
ATOM 874 N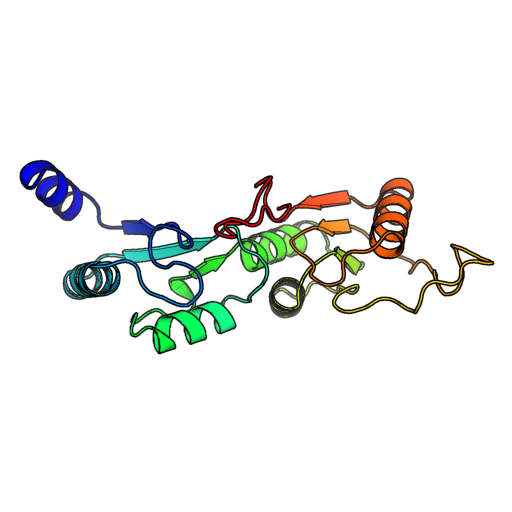 N . VAL A 1 114 ? 2.475 -12.709 -6.545 1.00 97.75 114 VAL A N 1
ATOM 875 C CA . VAL A 1 114 ? 2.728 -11.829 -7.695 1.00 97.75 114 VAL A CA 1
ATOM 876 C C . VAL A 1 114 ? 4.200 -11.414 -7.735 1.00 97.75 114 VAL A C 1
ATOM 878 O O . VAL A 1 114 ? 4.669 -10.638 -6.896 1.00 97.75 114 VAL A O 1
ATOM 881 N N . SER A 1 115 ? 4.933 -11.899 -8.740 1.00 97.62 115 SER A N 1
ATOM 882 C CA . SER A 1 115 ? 6.333 -11.525 -8.970 1.00 97.62 115 SER A CA 1
ATOM 883 C C . SER A 1 115 ? 6.470 -10.033 -9.270 1.00 97.62 115 SER A C 1
ATOM 885 O O . SER A 1 115 ? 5.733 -9.471 -10.081 1.00 97.62 115 SER A O 1
ATOM 887 N N . ASN A 1 116 ? 7.416 -9.372 -8.605 1.00 98.12 116 ASN A N 1
ATOM 888 C CA . ASN A 1 116 ? 7.600 -7.931 -8.712 1.00 98.12 116 ASN A CA 1
ATOM 889 C C . ASN A 1 116 ? 9.049 -7.498 -8.456 1.00 98.12 116 ASN A C 1
ATOM 891 O O . ASN A 1 116 ? 9.835 -8.223 -7.847 1.00 98.12 116 ASN A O 1
ATOM 895 N N . PHE A 1 117 ? 9.388 -6.290 -8.905 1.00 97.62 117 PHE A N 1
ATOM 896 C CA . PHE A 1 117 ? 10.683 -5.649 -8.665 1.00 97.62 117 PHE A CA 1
ATOM 897 C C . PHE A 1 117 ? 10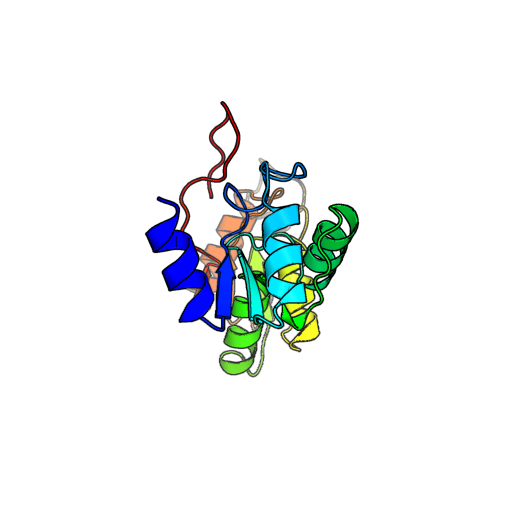.562 -4.119 -8.744 1.00 97.62 117 PHE A C 1
ATOM 899 O O . PHE A 1 117 ? 9.567 -3.599 -9.238 1.00 97.62 117 PHE A O 1
ATOM 906 N N . GLY A 1 118 ? 11.592 -3.387 -8.303 1.00 95.75 118 GLY A N 1
ATOM 907 C CA . GLY A 1 118 ? 11.673 -1.920 -8.441 1.00 95.75 118 GLY A CA 1
ATOM 908 C C . GLY A 1 118 ? 11.653 -1.124 -7.130 1.00 95.75 118 GLY A C 1
ATOM 909 O O . GLY A 1 118 ? 11.916 0.082 -7.151 1.00 95.75 118 GLY A O 1
ATOM 910 N N . ILE A 1 119 ? 11.418 -1.791 -5.994 1.00 96.94 119 ILE A N 1
ATOM 911 C CA . ILE A 1 119 ? 11.550 -1.200 -4.652 1.00 96.94 119 ILE A CA 1
ATOM 912 C C . ILE A 1 119 ? 13.003 -0.803 -4.373 1.00 96.94 119 ILE A C 1
ATOM 914 O O . ILE A 1 119 ? 13.929 -1.529 -4.735 1.00 96.94 119 ILE A O 1
ATOM 918 N N . GLY A 1 120 ? 13.190 0.314 -3.666 1.00 94.88 120 GLY A N 1
ATOM 919 C CA . GLY A 1 120 ? 14.504 0.772 -3.208 1.00 94.88 120 GLY A CA 1
ATOM 920 C C . GLY A 1 120 ? 15.178 1.774 -4.153 1.00 94.88 120 GLY A C 1
ATOM 921 O O . GLY A 1 120 ? 14.563 2.221 -5.127 1.00 94.88 120 GLY A O 1
ATOM 922 N N . PRO A 1 121 ? 16.423 2.183 -3.856 1.00 92.00 121 PRO A N 1
ATOM 923 C CA . PRO A 1 121 ? 17.161 3.135 -4.677 1.00 92.00 121 PRO A CA 1
ATOM 924 C C . PRO A 1 121 ? 17.525 2.546 -6.045 1.00 92.00 121 PRO A C 1
ATOM 926 O O . PRO A 1 121 ? 17.766 1.350 -6.184 1.00 92.00 121 PRO A O 1
ATOM 929 N N . ASP A 1 122 ? 17.591 3.413 -7.054 1.00 85.69 122 ASP A N 1
ATOM 930 C CA . ASP A 1 122 ? 18.138 3.068 -8.369 1.00 85.69 122 ASP A CA 1
ATOM 931 C C . ASP A 1 122 ? 19.659 3.284 -8.403 1.00 85.69 122 ASP A C 1
ATOM 933 O O . ASP A 1 122 ? 20.231 3.885 -7.489 1.00 85.69 122 ASP A O 1
ATOM 937 N N . PHE A 1 123 ? 20.320 2.849 -9.478 1.00 77.88 123 PHE A N 1
ATOM 938 C CA . PHE A 1 123 ? 21.741 3.147 -9.679 1.00 77.88 123 PHE A CA 1
ATOM 939 C C . PHE A 1 123 ? 22.008 4.665 -9.725 1.00 77.88 123 PHE A C 1
ATOM 941 O O . PHE A 1 123 ? 21.134 5.427 -10.161 1.00 77.88 123 PHE A O 1
ATOM 948 N N . PRO A 1 124 ? 23.219 5.126 -9.347 1.00 76.31 124 PRO A N 1
ATOM 949 C CA . PRO A 1 124 ? 23.589 6.540 -9.404 1.00 76.31 124 PRO A CA 1
ATOM 950 C C . PRO A 1 124 ? 23.434 7.126 -10.807 1.00 76.31 124 PRO A C 1
ATOM 952 O O . PRO A 1 124 ? 23.817 6.489 -11.795 1.00 76.31 124 PRO A O 1
ATOM 955 N N . ALA A 1 125 ? 22.867 8.332 -10.895 1.00 72.69 125 ALA A N 1
ATOM 956 C CA . ALA A 1 125 ? 22.711 9.056 -12.152 1.00 72.69 125 ALA A CA 1
ATOM 957 C C . ALA A 1 125 ? 24.070 9.281 -12.837 1.00 72.69 125 ALA A C 1
ATOM 959 O O . ALA A 1 125 ? 25.032 9.681 -12.187 1.00 72.69 125 ALA A O 1
ATOM 960 N N . ASP A 1 126 ? 24.127 9.044 -14.147 1.00 77.50 126 ASP A N 1
ATOM 961 C CA . ASP A 1 126 ? 25.263 9.384 -15.003 1.00 77.50 126 ASP A CA 1
ATOM 962 C C . ASP A 1 126 ? 24.818 10.518 -15.929 1.00 77.50 126 ASP A C 1
ATOM 964 O O . ASP A 1 126 ? 23.879 10.362 -16.713 1.00 77.50 126 ASP A O 1
ATOM 968 N N . SER A 1 127 ? 25.458 11.678 -15.797 1.00 76.81 127 SER A N 1
ATOM 969 C CA . SER A 1 127 ? 25.140 12.870 -16.584 1.00 76.81 127 SER A CA 1
ATOM 970 C C . SER A 1 127 ? 25.560 12.751 -18.049 1.00 76.81 127 SER A C 1
ATOM 972 O O . SER A 1 127 ? 25.021 13.469 -18.888 1.00 76.81 127 SER A O 1
ATOM 974 N N . SER A 1 128 ? 26.495 11.854 -18.370 1.00 83.56 128 SER A N 1
ATOM 975 C CA . SER A 1 128 ? 26.971 11.626 -19.736 1.00 83.56 128 SER A CA 1
ATOM 976 C C . SER A 1 128 ? 26.073 10.670 -20.523 1.00 83.56 128 SER A C 1
ATOM 978 O O . SER A 1 128 ? 26.007 10.752 -21.750 1.00 83.56 128 SER A O 1
ATOM 980 N N . ASN A 1 129 ? 25.342 9.794 -19.826 1.00 80.75 129 ASN A N 1
ATOM 981 C CA . ASN A 1 129 ? 24.407 8.858 -20.431 1.00 80.75 129 ASN A CA 1
ATOM 982 C C . ASN A 1 129 ? 23.180 8.628 -19.524 1.00 80.75 129 ASN A C 1
ATOM 984 O O . ASN A 1 129 ? 23.250 7.849 -18.566 1.00 80.75 129 ASN A O 1
ATOM 988 N N . PRO A 1 130 ? 22.013 9.219 -19.850 1.00 76.25 130 PRO A N 1
ATOM 989 C CA . PRO A 1 130 ? 20.803 9.056 -19.045 1.00 76.25 130 PRO A CA 1
ATOM 990 C C . PRO A 1 130 ? 20.298 7.602 -18.995 1.00 76.25 130 PRO A C 1
ATOM 992 O O . PRO A 1 130 ? 19.576 7.244 -18.062 1.00 76.25 130 PRO A O 1
ATOM 995 N N . LEU A 1 131 ? 20.711 6.761 -19.953 1.00 78.56 131 LEU A N 1
ATOM 996 C CA . LEU A 1 131 ? 20.366 5.341 -20.049 1.00 78.56 131 LEU A CA 1
ATOM 997 C C . LEU A 1 131 ? 21.367 4.420 -19.336 1.00 78.56 131 LEU A C 1
ATOM 999 O O . LEU A 1 131 ? 21.152 3.210 -19.295 1.00 78.56 131 LEU A O 1
ATOM 1003 N N . HIS A 1 132 ? 22.462 4.947 -18.781 1.00 80.00 132 HIS A N 1
ATOM 1004 C CA . HIS A 1 132 ? 23.460 4.117 -18.109 1.00 80.00 132 HIS A CA 1
ATOM 1005 C C . HIS A 1 132 ? 22.832 3.315 -16.958 1.00 80.00 132 HIS A C 1
ATOM 1007 O O . HIS A 1 132 ? 22.206 3.887 -16.060 1.00 80.00 132 HIS A O 1
ATOM 1013 N N . GLY A 1 133 ? 23.001 1.990 -16.995 1.00 74.00 133 GLY A N 1
ATOM 1014 C CA . GLY A 1 133 ? 22.441 1.059 -16.011 1.00 74.00 133 GLY A CA 1
ATOM 1015 C C . GLY A 1 133 ? 20.925 0.849 -16.112 1.00 74.00 133 GLY A C 1
ATOM 1016 O O . GLY A 1 133 ? 20.340 0.209 -15.238 1.00 74.00 133 GLY A O 1
ATOM 1017 N N . VAL A 1 134 ? 20.266 1.384 -17.146 1.00 78.25 134 VAL A N 1
ATOM 1018 C CA . VAL A 1 134 ? 18.833 1.183 -17.375 1.00 78.25 134 VAL A CA 1
ATOM 1019 C C . VAL A 1 134 ? 18.654 0.027 -18.351 1.00 78.25 134 VAL A C 1
ATOM 1021 O O . VAL A 1 134 ? 18.686 0.203 -19.566 1.00 78.25 134 VAL A O 1
ATOM 1024 N N . GLU A 1 135 ? 18.404 -1.154 -17.801 1.00 84.06 135 GLU A N 1
ATOM 1025 C CA . GLU A 1 135 ? 18.008 -2.336 -18.565 1.00 84.06 135 GLU A CA 1
ATOM 1026 C C . GLU A 1 135 ? 16.536 -2.661 -18.297 1.00 84.06 135 GLU A C 1
ATOM 1028 O O . GLU A 1 135 ? 16.075 -2.651 -17.149 1.00 84.06 135 GLU A O 1
ATOM 1033 N N . LEU A 1 136 ? 15.780 -2.928 -19.365 1.00 92.25 136 LEU A N 1
ATOM 1034 C CA . LEU A 1 136 ? 14.392 -3.369 -19.258 1.00 92.25 136 LEU A CA 1
ATOM 1035 C C . LEU A 1 136 ? 14.351 -4.888 -19.138 1.00 92.25 136 LEU A C 1
ATOM 1037 O O . LEU A 1 136 ? 14.929 -5.602 -19.958 1.00 92.25 136 LEU A O 1
ATOM 1041 N N . ARG A 1 137 ? 13.628 -5.382 -18.134 1.00 94.44 137 ARG A N 1
ATOM 1042 C CA . ARG A 1 137 ? 13.363 -6.811 -17.992 1.00 94.44 137 ARG A CA 1
ATOM 1043 C C . ARG A 1 137 ? 12.336 -7.258 -19.034 1.00 94.44 137 ARG A C 1
ATOM 1045 O O . ARG A 1 137 ? 11.381 -6.523 -19.304 1.00 94.44 137 ARG A O 1
ATOM 1052 N N . PRO A 1 138 ? 12.493 -8.454 -19.621 1.00 93.69 138 PRO A N 1
ATOM 1053 C CA . PRO A 1 138 ? 11.444 -9.038 -20.442 1.00 93.69 138 PRO A CA 1
ATOM 1054 C C . PRO A 1 138 ? 10.230 -9.420 -19.575 1.00 93.69 138 PRO A C 1
ATOM 1056 O O . PRO A 1 138 ? 10.338 -9.576 -18.365 1.00 93.69 138 PRO A O 1
ATOM 1059 N N . ASN A 1 139 ? 9.073 -9.616 -20.209 1.00 95.12 139 ASN A N 1
ATOM 1060 C CA . ASN A 1 139 ? 7.848 -10.139 -19.580 1.00 95.12 139 ASN A CA 1
ATOM 1061 C C . ASN A 1 139 ? 7.243 -9.304 -18.424 1.00 95.12 139 ASN A C 1
ATOM 1063 O O . ASN A 1 139 ? 6.525 -9.840 -17.580 1.00 95.12 139 ASN A O 1
ATOM 1067 N N . VAL A 1 140 ? 7.466 -7.988 -18.403 1.00 98.00 140 VAL A N 1
ATOM 1068 C CA . VAL A 1 140 ? 6.761 -7.077 -17.483 1.00 98.00 140 VAL A CA 1
ATOM 1069 C C . VAL A 1 140 ? 5.345 -6.818 -17.996 1.00 98.00 140 VAL A C 1
ATOM 1071 O O . VAL A 1 140 ? 5.169 -6.376 -19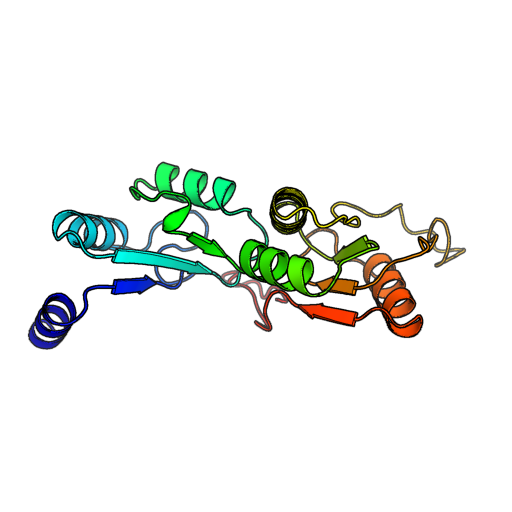.130 1.00 98.00 140 VAL A O 1
ATOM 1074 N N . LYS A 1 141 ? 4.329 -7.103 -17.174 1.00 98.25 141 LYS A N 1
ATOM 1075 C CA . LYS A 1 141 ? 2.906 -6.984 -17.554 1.00 98.25 141 LYS A CA 1
ATOM 1076 C C . LYS A 1 141 ? 2.214 -5.760 -16.992 1.00 98.25 141 LYS A C 1
ATOM 1078 O O . LYS A 1 141 ? 1.206 -5.329 -17.549 1.00 98.25 141 LYS A O 1
ATOM 1083 N N . ALA A 1 142 ? 2.732 -5.207 -15.904 1.00 98.56 142 ALA A N 1
ATOM 1084 C CA . ALA A 1 142 ? 2.164 -4.018 -15.303 1.00 98.56 142 ALA A CA 1
ATOM 1085 C C . ALA A 1 142 ? 3.222 -3.139 -14.650 1.00 98.56 142 ALA A C 1
ATOM 1087 O O . ALA A 1 142 ? 4.250 -3.619 -14.171 1.00 98.56 142 ALA A O 1
ATOM 1088 N N . VAL A 1 143 ? 2.910 -1.852 -14.599 1.00 98.62 143 VAL A N 1
ATOM 1089 C CA . VAL A 1 143 ? 3.563 -0.850 -13.771 1.00 98.62 143 VAL A CA 1
ATOM 1090 C C . VAL A 1 143 ? 2.578 -0.461 -12.675 1.00 98.62 143 VAL A C 1
ATOM 1092 O O . VAL A 1 143 ? 1.489 0.027 -12.973 1.00 98.62 143 VAL A O 1
ATOM 1095 N N . LEU A 1 144 ? 2.951 -0.695 -11.418 1.00 98.62 144 LEU A N 1
ATOM 1096 C CA . LEU A 1 144 ? 2.181 -0.283 -10.248 1.00 98.62 144 LEU A CA 1
ATOM 1097 C C . LEU A 1 144 ? 2.884 0.890 -9.566 1.00 98.62 144 LEU A C 1
ATOM 1099 O O . LEU A 1 144 ? 4.044 0.771 -9.166 1.00 98.62 144 LEU A O 1
ATOM 1103 N N . VAL A 1 145 ? 2.171 2.002 -9.413 1.00 97.88 145 VAL A N 1
ATOM 1104 C CA . VAL A 1 145 ? 2.684 3.227 -8.796 1.00 97.88 145 VAL A CA 1
ATOM 1105 C C . VAL A 1 145 ? 2.011 3.478 -7.451 1.00 97.88 145 VAL A C 1
ATOM 1107 O O . VAL A 1 145 ? 0.791 3.439 -7.326 1.00 97.88 145 VAL A O 1
ATOM 1110 N N . GLY A 1 146 ? 2.820 3.760 -6.441 1.00 96.12 146 GLY A N 1
ATOM 1111 C CA . GLY A 1 146 ? 2.408 4.364 -5.181 1.00 96.12 146 GLY A CA 1
ATOM 1112 C C . GLY A 1 146 ? 3.493 5.322 -4.692 1.00 96.12 146 GLY A C 1
ATOM 1113 O O . GLY A 1 146 ? 4.439 5.624 -5.420 1.00 96.12 146 GLY A O 1
ATOM 1114 N N . PHE A 1 147 ? 3.393 5.772 -3.440 1.00 94.44 147 PHE A N 1
ATOM 1115 C CA . PHE A 1 147 ? 4.450 6.595 -2.849 1.00 94.44 147 PHE A CA 1
ATOM 1116 C C . PHE A 1 147 ? 5.790 5.845 -2.833 1.00 94.44 147 PHE A C 1
ATOM 1118 O O . PHE A 1 147 ? 5.841 4.698 -2.384 1.00 94.44 147 PHE A O 1
ATOM 1125 N N . ASP A 1 148 ? 6.861 6.522 -3.249 1.00 95.00 148 ASP A N 1
ATOM 1126 C CA . ASP A 1 148 ? 8.228 5.998 -3.330 1.00 95.00 148 ASP A CA 1
ATOM 1127 C C . ASP A 1 148 ? 9.232 7.067 -2.862 1.00 95.00 148 ASP A C 1
ATOM 1129 O O . ASP A 1 148 ? 9.425 8.085 -3.528 1.00 95.00 148 ASP A O 1
ATOM 1133 N N . SER A 1 149 ? 9.903 6.848 -1.727 1.00 93.38 149 SER A N 1
ATOM 1134 C CA . SER A 1 149 ? 10.942 7.767 -1.227 1.00 93.38 149 SER A CA 1
ATOM 1135 C C . SER A 1 149 ? 12.217 7.788 -2.078 1.00 93.38 149 SER A C 1
ATOM 1137 O O . SER A 1 149 ? 13.053 8.680 -1.922 1.00 93.38 149 SER A O 1
ATOM 1139 N N . HIS A 1 150 ? 12.357 6.843 -3.005 1.00 94.56 150 HIS A N 1
ATOM 1140 C CA . HIS A 1 150 ? 13.435 6.760 -3.981 1.00 94.56 150 HIS A CA 1
ATOM 1141 C C . HIS A 1 150 ? 12.981 7.142 -5.395 1.00 94.56 150 HIS A C 1
ATOM 1143 O O . HIS A 1 150 ? 13.691 6.843 -6.365 1.00 94.56 150 HIS A O 1
ATOM 1149 N N . PHE A 1 151 ? 11.816 7.788 -5.533 1.00 93.50 151 PHE A N 1
ATOM 1150 C CA . PHE A 1 151 ? 11.327 8.254 -6.824 1.00 93.50 151 PHE A CA 1
ATOM 1151 C C . PHE A 1 151 ? 12.370 9.129 -7.524 1.00 93.50 151 PHE A C 1
ATOM 1153 O O . PHE A 1 151 ? 12.926 10.069 -6.955 1.00 93.50 151 PHE A O 1
ATOM 1160 N N . ASN A 1 152 ? 12.637 8.811 -8.787 1.00 91.38 152 ASN A N 1
ATOM 1161 C CA . ASN A 1 152 ? 13.564 9.556 -9.621 1.00 91.38 152 ASN A CA 1
ATOM 1162 C C . ASN A 1 152 ? 13.185 9.417 -11.102 1.00 91.38 152 ASN A C 1
ATOM 1164 O O . ASN A 1 152 ? 12.354 8.587 -11.485 1.00 91.38 152 ASN A O 1
ATOM 1168 N N . TYR A 1 153 ? 13.836 10.213 -11.952 1.00 90.44 153 TYR A N 1
ATOM 1169 C CA . TYR A 1 153 ? 13.559 10.225 -13.388 1.00 90.44 153 TYR A CA 1
ATOM 1170 C C . TYR A 1 153 ? 13.786 8.865 -14.069 1.00 90.44 153 TYR A C 1
ATOM 1172 O O . TYR A 1 153 ? 13.095 8.540 -15.028 1.00 90.44 153 TYR A O 1
ATOM 1180 N N . ARG A 1 154 ? 14.704 8.029 -13.571 1.00 89.62 154 ARG A N 1
ATOM 1181 C CA . ARG A 1 154 ? 14.968 6.702 -14.149 1.00 89.62 154 ARG A CA 1
ATOM 1182 C C . ARG A 1 154 ? 13.857 5.706 -13.853 1.00 89.62 154 ARG A C 1
ATOM 1184 O O . ARG A 1 154 ? 13.473 4.956 -14.748 1.00 89.62 154 ARG A O 1
ATOM 1191 N N . LYS A 1 155 ? 13.295 5.730 -12.641 1.00 93.75 155 LYS A N 1
ATOM 1192 C CA . LYS A 1 155 ? 12.092 4.950 -12.323 1.00 93.75 155 LYS A CA 1
ATOM 1193 C C . LYS A 1 155 ? 10.922 5.360 -13.211 1.00 93.75 155 LYS A C 1
ATOM 1195 O O . LYS A 1 155 ? 10.280 4.491 -13.798 1.00 93.75 155 LYS A O 1
ATOM 1200 N N . LEU A 1 156 ? 10.716 6.669 -13.380 1.00 93.94 156 LEU A N 1
ATOM 1201 C CA . LEU A 1 156 ? 9.711 7.201 -14.300 1.00 93.94 156 LEU A CA 1
ATOM 1202 C C . LEU A 1 156 ? 9.960 6.720 -15.736 1.00 93.94 156 LEU A C 1
ATOM 1204 O O . LEU A 1 156 ? 9.060 6.179 -16.364 1.00 93.94 156 LEU A O 1
ATOM 1208 N N . MET A 1 157 ? 11.192 6.841 -16.232 1.00 92.75 157 MET A N 1
ATOM 1209 C CA . MET A 1 157 ? 11.577 6.404 -17.573 1.00 92.75 157 MET A CA 1
ATOM 1210 C C . MET A 1 157 ? 11.334 4.904 -17.794 1.00 92.75 157 MET A C 1
ATOM 1212 O O . MET A 1 157 ? 10.759 4.539 -18.817 1.00 92.75 157 MET A O 1
ATOM 1216 N N . ARG A 1 158 ? 11.720 4.031 -16.848 1.00 94.12 158 ARG A N 1
ATOM 1217 C CA . ARG A 1 158 ? 11.438 2.585 -16.939 1.00 94.12 158 ARG A CA 1
ATOM 1218 C C . ARG A 1 158 ? 9.942 2.304 -16.941 1.00 94.12 158 ARG A C 1
ATOM 1220 O O . ARG A 1 158 ? 9.485 1.536 -17.780 1.00 94.12 158 ARG A O 1
ATOM 1227 N N . GLY A 1 159 ? 9.187 2.946 -16.048 1.00 96.44 159 GLY A N 1
ATOM 1228 C CA . GLY A 1 159 ? 7.730 2.829 -16.006 1.00 96.44 159 GLY A CA 1
ATOM 1229 C C . GLY A 1 159 ? 7.100 3.193 -17.350 1.00 96.44 159 GLY A C 1
ATOM 1230 O O . GLY A 1 159 ? 6.379 2.388 -17.933 1.00 96.44 159 GLY A O 1
ATOM 1231 N N . THR A 1 160 ? 7.461 4.353 -17.900 1.00 96.81 160 THR A N 1
ATOM 1232 C CA . THR A 1 160 ? 7.004 4.804 -19.221 1.00 96.81 160 THR A CA 1
ATOM 1233 C C . THR A 1 160 ? 7.392 3.828 -20.329 1.00 96.81 160 THR A C 1
ATOM 1235 O O . THR A 1 160 ? 6.564 3.521 -21.183 1.00 96.81 160 THR A O 1
ATOM 1238 N N . ALA A 1 161 ? 8.617 3.299 -20.316 1.00 96.25 161 ALA A N 1
ATOM 1239 C CA . ALA A 1 161 ? 9.067 2.340 -21.319 1.00 96.25 161 ALA A CA 1
ATOM 1240 C C . ALA A 1 161 ? 8.284 1.017 -21.256 1.00 96.25 161 ALA A C 1
ATOM 1242 O O . ALA A 1 161 ? 7.888 0.498 -22.298 1.00 96.25 161 ALA A O 1
ATOM 1243 N N . TYR A 1 162 ? 8.001 0.492 -20.059 1.00 98.00 162 TYR A N 1
ATOM 1244 C CA . TYR A 1 162 ? 7.162 -0.700 -19.909 1.00 98.00 162 TYR A CA 1
ATOM 1245 C C . TYR A 1 162 ? 5.732 -0.459 -20.397 1.00 98.00 162 TYR A C 1
ATOM 1247 O O . TYR A 1 162 ? 5.197 -1.298 -21.120 1.00 98.00 162 TYR A O 1
ATOM 1255 N N . ILE A 1 163 ? 5.137 0.691 -20.066 1.00 98.38 163 ILE A N 1
ATOM 1256 C CA . ILE A 1 163 ? 3.793 1.061 -20.539 1.00 98.38 163 ILE A CA 1
ATOM 1257 C C . ILE A 1 163 ? 3.771 1.168 -22.067 1.00 98.38 163 ILE A C 1
ATOM 1259 O O . ILE A 1 163 ? 2.895 0.600 -22.715 1.00 98.38 163 ILE A O 1
ATOM 1263 N N . ASN A 1 164 ? 4.774 1.819 -22.663 1.00 97.62 164 ASN A N 1
ATOM 1264 C CA . ASN A 1 164 ? 4.913 1.916 -24.118 1.00 97.62 164 ASN A CA 1
ATOM 1265 C C . ASN A 1 164 ? 5.079 0.538 -24.788 1.00 97.62 164 ASN A C 1
ATOM 1267 O O . ASN A 1 164 ? 4.648 0.346 -25.921 1.00 97.62 164 ASN A O 1
ATOM 1271 N N . ASN A 1 165 ? 5.653 -0.435 -24.075 1.00 96.56 165 ASN A N 1
ATOM 1272 C CA . ASN A 1 165 ? 5.783 -1.824 -24.520 1.00 96.56 165 ASN A CA 1
ATOM 1273 C C . ASN A 1 165 ? 4.541 -2.689 -24.213 1.00 96.56 165 ASN A C 1
ATOM 1275 O O . ASN A 1 165 ? 4.592 -3.909 -24.372 1.00 96.56 165 ASN A O 1
ATOM 1279 N N . GLY A 1 166 ? 3.427 -2.080 -23.793 1.00 97.06 166 GLY A N 1
ATOM 1280 C CA . GLY A 1 166 ? 2.138 -2.747 -23.599 1.00 97.06 166 GLY A CA 1
ATOM 1281 C C . GLY A 1 166 ? 1.843 -3.209 -22.170 1.00 97.06 166 GLY A C 1
ATOM 1282 O O . GLY A 1 166 ? 0.856 -3.914 -21.968 1.00 97.06 166 GLY A O 1
ATOM 1283 N N . ALA A 1 167 ? 2.660 -2.837 -21.177 1.00 98.25 167 ALA A N 1
ATOM 1284 C CA . ALA A 1 167 ? 2.326 -3.080 -19.776 1.00 98.25 167 ALA A CA 1
ATOM 1285 C C . ALA A 1 167 ? 1.149 -2.194 -19.328 1.00 98.25 167 ALA A C 1
ATOM 1287 O O . ALA A 1 167 ? 1.060 -1.020 -19.690 1.00 98.25 167 ALA A O 1
ATOM 1288 N N . TYR A 1 168 ? 0.265 -2.736 -18.491 1.00 98.25 168 TYR A N 1
ATOM 1289 C CA . TYR A 1 168 ? -0.824 -1.967 -17.889 1.00 98.25 168 TYR A CA 1
ATOM 1290 C C . TYR A 1 168 ? -0.301 -0.985 -16.838 1.00 98.25 168 TYR A C 1
ATOM 1292 O O . TYR A 1 168 ? 0.658 -1.280 -16.128 1.00 98.25 168 TYR A O 1
ATOM 1300 N N . PHE A 1 169 ? -0.959 0.163 -16.696 1.00 98.31 169 PHE A N 1
ATOM 1301 C CA . PHE A 1 169 ? -0.668 1.135 -15.646 1.00 98.31 169 PHE A CA 1
ATOM 1302 C C . PHE A 1 169 ? -1.707 1.045 -14.527 1.00 98.31 169 PHE A C 1
ATOM 1304 O O . PHE A 1 169 ? -2.909 1.102 -14.791 1.00 98.31 169 PHE A O 1
ATOM 1311 N N . TYR A 1 170 ? -1.237 0.947 -13.286 1.00 98.19 170 TYR A N 1
ATOM 1312 C CA . TYR A 1 170 ? -2.066 0.970 -12.086 1.00 98.19 170 TYR A CA 1
ATOM 1313 C C . TYR A 1 170 ? -1.465 1.906 -11.042 1.00 98.19 170 TYR A C 1
ATOM 1315 O O . TYR A 1 170 ? -0.245 2.002 -10.912 1.00 98.19 170 TYR A O 1
ATOM 1323 N N . ALA A 1 171 ? -2.326 2.540 -10.253 1.00 97.06 171 ALA A N 1
ATOM 1324 C CA . ALA A 1 171 ? -1.940 3.335 -9.097 1.00 97.06 171 ALA A CA 1
ATOM 1325 C C . ALA A 1 171 ? -2.596 2.767 -7.833 1.00 97.06 171 ALA A C 1
ATOM 1327 O O . ALA A 1 171 ? -3.706 2.235 -7.893 1.00 97.06 171 ALA A O 1
ATOM 1328 N N . THR A 1 172 ? -1.921 2.857 -6.687 1.00 96.62 172 THR A N 1
ATOM 1329 C CA . THR A 1 172 ? -2.495 2.415 -5.407 1.00 96.62 172 THR A CA 1
ATOM 1330 C C . THR A 1 172 ? -3.563 3.379 -4.891 1.00 96.62 172 THR A C 1
ATOM 1332 O O . THR A 1 172 ? -4.429 2.953 -4.134 1.00 96.62 172 THR A O 1
ATOM 1335 N N . ASN A 1 173 ? -3.508 4.654 -5.283 1.00 94.38 173 ASN A N 1
ATOM 1336 C CA . ASN A 1 173 ? -4.472 5.712 -4.971 1.00 94.38 173 ASN A CA 1
ATOM 1337 C C . ASN A 1 173 ? -4.239 6.928 -5.903 1.00 94.38 173 ASN A C 1
ATOM 1339 O O . ASN A 1 173 ? -3.267 6.933 -6.657 1.00 94.38 173 ASN A O 1
ATOM 1343 N N . GLU A 1 174 ? -5.118 7.933 -5.848 1.00 93.31 174 GLU A N 1
ATOM 1344 C CA . GLU A 1 174 ? -5.065 9.160 -6.672 1.00 93.31 174 GLU A CA 1
ATOM 1345 C C . GLU A 1 174 ? -4.910 10.439 -5.819 1.00 93.31 174 GLU A C 1
ATOM 1347 O O . GLU A 1 174 ? -5.179 11.548 -6.289 1.00 93.31 174 GLU A O 1
ATOM 1352 N N . ASP A 1 175 ? -4.525 10.302 -4.546 1.00 90.75 175 ASP A N 1
ATOM 1353 C CA . ASP A 1 175 ? -4.455 11.431 -3.619 1.00 90.75 175 ASP A CA 1
ATOM 1354 C C . ASP A 1 175 ? -3.290 12.347 -4.003 1.00 90.75 175 ASP A C 1
ATOM 1356 O O . ASP A 1 175 ? -2.150 12.006 -3.746 1.00 90.75 175 ASP A O 1
ATOM 1360 N N . ALA A 1 176 ? -3.561 13.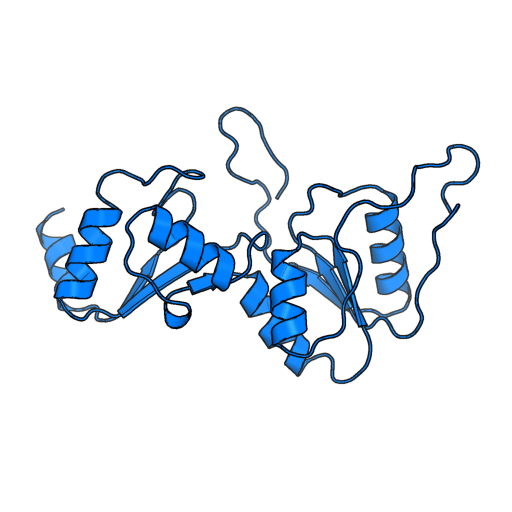543 -4.533 1.00 87.31 176 ALA A N 1
ATOM 1361 C CA . ALA A 1 176 ? -2.516 14.440 -5.050 1.00 87.31 176 ALA A CA 1
ATOM 1362 C C . ALA A 1 176 ? -1.489 14.937 -4.006 1.00 87.31 176 ALA A C 1
ATOM 1364 O O . ALA A 1 176 ? -0.468 15.534 -4.367 1.00 87.31 176 ALA A O 1
ATOM 1365 N N . GLN A 1 177 ? -1.789 14.801 -2.710 1.00 86.12 177 GLN A N 1
ATOM 1366 C CA 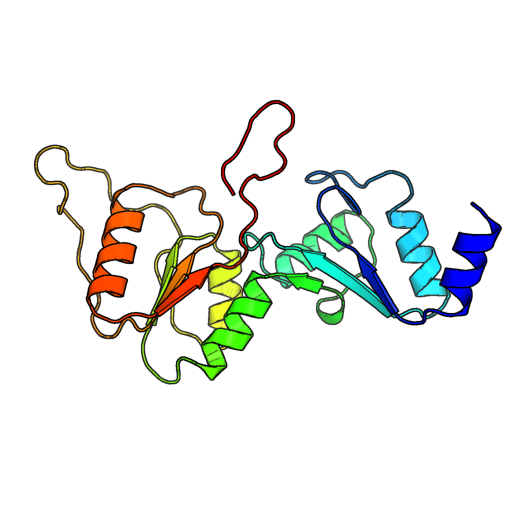. GLN A 1 177 ? -0.946 15.284 -1.619 1.00 86.12 177 GLN A CA 1
ATOM 1367 C C . GLN A 1 177 ? -0.965 14.339 -0.424 1.00 86.12 177 GLN A C 1
ATOM 1369 O O . GLN A 1 177 ? -2.012 13.829 -0.030 1.00 86.12 177 GLN A O 1
ATOM 1374 N N . LEU A 1 178 ? 0.188 14.212 0.232 1.00 81.56 178 LEU A N 1
ATOM 1375 C CA . LEU A 1 178 ? 0.294 13.552 1.530 1.00 81.56 178 LEU A CA 1
ATOM 1376 C C . LEU A 1 178 ? 0.323 14.583 2.671 1.00 81.56 178 LEU A C 1
ATOM 1378 O O . LEU A 1 178 ? 1.010 15.605 2.555 1.00 81.56 178 LEU A O 1
ATOM 1382 N N . PRO A 1 179 ? -0.348 14.314 3.810 1.00 77.56 179 PRO A N 1
ATOM 1383 C CA . PRO A 1 179 ? -0.288 15.187 4.979 1.00 77.56 179 PRO A CA 1
ATOM 1384 C C . PRO A 1 179 ? 1.152 15.385 5.484 1.00 77.56 179 PRO A C 1
ATOM 1386 O O . PRO A 1 179 ? 1.813 14.433 5.897 1.00 77.56 179 PRO A O 1
ATOM 1389 N N . GLY A 1 180 ? 1.626 16.636 5.483 1.00 73.44 180 GLY A N 1
ATOM 1390 C CA . GLY A 1 180 ? 3.015 16.995 5.806 1.00 73.44 180 GLY A CA 1
ATOM 1391 C C . GLY A 1 180 ? 3.192 18.211 6.715 1.00 73.44 180 GLY A C 1
ATOM 1392 O O . GLY A 1 180 ? 4.292 18.759 6.819 1.00 73.44 180 GLY A O 1
ATOM 1393 N N . GLY A 1 181 ? 2.118 18.670 7.362 1.00 77.62 181 GLY A N 1
ATOM 1394 C CA . GLY A 1 181 ? 2.122 19.936 8.096 1.00 77.62 181 GLY A CA 1
ATOM 1395 C C . GLY A 1 181 ? 2.318 21.115 7.140 1.00 77.62 181 GLY A C 1
ATOM 1396 O O . GLY A 1 181 ? 1.507 21.314 6.243 1.00 77.62 181 GLY A O 1
ATOM 1397 N N . ASN A 1 182 ? 3.402 21.876 7.316 1.00 83.62 182 ASN A N 1
ATOM 1398 C CA . ASN A 1 182 ? 3.725 23.030 6.463 1.00 83.62 182 ASN A CA 1
ATOM 1399 C C . ASN A 1 182 ? 4.443 22.649 5.156 1.00 83.62 182 ASN A C 1
ATOM 1401 O O . ASN A 1 182 ? 4.709 23.521 4.332 1.00 83.62 182 ASN A O 1
ATOM 1405 N N . ILE A 1 183 ? 4.802 21.376 4.980 1.00 83.31 183 ILE A N 1
ATOM 1406 C CA . ILE A 1 183 ? 5.460 20.870 3.774 1.00 83.31 183 ILE A CA 1
ATOM 1407 C C . ILE A 1 183 ? 4.413 20.142 2.935 1.00 83.31 183 ILE A C 1
ATOM 1409 O O . ILE A 1 183 ? 3.713 19.264 3.436 1.00 83.31 183 ILE A O 1
ATOM 1413 N N . VAL A 1 184 ? 4.327 20.498 1.654 1.00 81.69 184 VAL A N 1
ATOM 1414 C CA . VAL A 1 184 ? 3.477 19.799 0.688 1.00 81.69 184 VAL A CA 1
ATOM 1415 C C . VAL A 1 184 ? 4.289 18.667 0.075 1.00 81.69 184 VAL A C 1
ATOM 1417 O O . VAL A 1 184 ? 5.255 18.908 -0.649 1.00 81.69 184 VAL A O 1
ATOM 1420 N N . PHE A 1 185 ? 3.897 17.435 0.374 1.00 81.94 185 PHE A N 1
ATOM 1421 C CA . PHE A 1 185 ? 4.420 16.256 -0.301 1.00 81.94 185 PHE A CA 1
ATOM 1422 C C . PHE A 1 185 ? 3.491 15.913 -1.464 1.00 81.94 185 PHE A C 1
ATOM 1424 O O . PHE A 1 185 ? 2.280 15.854 -1.236 1.00 81.94 185 PHE A O 1
ATOM 1431 N N . PRO A 1 186 ? 4.013 15.664 -2.676 1.00 79.56 186 PRO A N 1
ATOM 1432 C CA . PRO A 1 186 ? 3.202 15.038 -3.708 1.00 79.56 186 PRO A CA 1
ATOM 1433 C C . PRO A 1 186 ? 2.749 13.658 -3.214 1.00 79.56 186 PRO A C 1
ATOM 1435 O O . PRO A 1 186 ? 3.520 12.946 -2.557 1.00 79.56 186 PRO A O 1
ATOM 1438 N N . GLY A 1 187 ? 1.491 13.331 -3.489 1.00 64.50 187 GLY A N 1
ATOM 1439 C CA . GLY A 1 187 ? 0.932 11.989 -3.368 1.00 64.50 187 GLY A CA 1
ATOM 1440 C C . GLY A 1 187 ? 0.603 11.471 -4.755 1.00 64.50 187 GLY A C 1
ATOM 1441 O O . GLY A 1 187 ? 0.045 12.269 -5.543 1.00 64.50 187 GLY A O 1
#

Sequence (187 aa):
MAKVASSVLRICDTFLFDCDGVIWNSNVLIPSAQALIHYLFDRKKNVFLITNNSRRSVKEYVSKCNGLGLPVSERNIICTARVAACFLREKISDGEVYVVGESGISTELNESGVSNFGIGPDFPADSSNPLHGVELRPNVKAVLVGFDSHFNYRKLMRGTAYINNGAYFYATNEDAQLPGGNIVFPG

Foldseek 3Di:
DVVVVVVCLVPAQEEEDEDPPTQDPPLGGDPCSQVVLVVSVVVVGHAAYEYLAQQAALVVVCVSCVVVVRNDDSVRYHYLLLVVLQVVLVVDPDAEEEEQHHPNNVVNNVVSVHHYDHHDADPDQDPVDNCVRPDADPRHAAYEYDDHPRDDVSSVVNRVVVVVVPHYYYYSDDPQFDDDPVDTDGD

InterPro domains:
  IPR006357 HAD-superfamily hydrolase, subfamily IIA [PF13344] (15-114)
  IPR006357 HAD-superfamily hydrolase, subfamily IIA [TIGR01460] (15-182)
  IPR023214 HAD superfamily [G3DSA:3.40.50.1000] (15-91)
  IPR023214 HAD superfamily [G3DSA:3.40.50.1000] (92-187)
  IPR036412 HAD-like superfamily [SSF56784] (13-186)

Secondary structure (DSSP, 8-state):
-HHHHHHHHHH-SEEEEE-BTTTEETTEEPTTHHHHHHHHHHTT-EEEEEES--SS-HHHHHHHHHHTT----GGGEEEHHHHHHHHHHHH-SSSEEEEES-HHHHHHHHHTT--EE--SPPPPP-SS-TTTT--PPTTEEEEEE---TT--HHHHHHHHHHHHTTPEEEES---SEE--TTS-EE-

Organism: NCBI:txid6186